Protein AF-A0A7C5DDR9-F1 (afdb_monomer_lite)

pLDDT: mean 84.23, std 14.57, range [34.84, 98.56]

Structure (mmCIF, N/CA/C/O backbone):
data_AF-A0A7C5DDR9-F1
#
_entry.id   AF-A0A7C5DDR9-F1
#
loop_
_atom_site.group_PDB
_atom_site.id
_atom_site.type_symbol
_atom_site.label_atom_id
_atom_site.label_alt_id
_atom_site.label_comp_id
_atom_site.label_asym_id
_atom_site.label_entity_id
_atom_site.label_seq_id
_atom_site.pdbx_PDB_ins_code
_atom_site.Cartn_x
_atom_site.Cartn_y
_atom_site.Cartn_z
_atom_site.occupancy
_atom_site.B_iso_or_equiv
_atom_site.auth_seq_id
_atom_site.auth_comp_id
_atom_site.auth_asym_id
_atom_site.auth_atom_id
_atom_site.pdbx_PDB_model_num
ATOM 1 N N . MET A 1 1 ? 2.991 -13.410 22.189 1.00 79.56 1 MET A N 1
ATOM 2 C CA . MET A 1 1 ? 4.301 -12.731 22.146 1.00 79.56 1 MET A CA 1
ATOM 3 C C . MET A 1 1 ? 4.256 -11.866 20.907 1.00 79.56 1 MET A C 1
ATOM 5 O O . MET A 1 1 ? 3.873 -12.411 19.881 1.00 79.56 1 MET A O 1
ATOM 9 N N . LEU A 1 2 ? 4.524 -10.565 21.036 1.00 91.62 2 LEU A N 1
ATOM 10 C CA . LEU A 1 2 ? 4.496 -9.635 19.901 1.00 91.62 2 LEU A CA 1
ATOM 11 C C . LEU A 1 2 ? 5.622 -9.997 18.927 1.00 91.62 2 LEU A C 1
ATOM 13 O O . LEU A 1 2 ? 6.699 -10.408 19.373 1.00 91.62 2 LEU A O 1
ATOM 17 N N . GLN A 1 3 ? 5.362 -9.904 17.627 1.00 93.19 3 GLN A N 1
ATOM 18 C CA . GLN A 1 3 ? 6.366 -10.166 16.600 1.00 93.19 3 GLN A CA 1
ATOM 19 C C . GLN A 1 3 ? 7.223 -8.922 16.341 1.00 93.19 3 GLN A C 1
ATOM 21 O O . GLN A 1 3 ? 6.855 -7.802 16.681 1.00 93.19 3 GLN A O 1
ATOM 26 N N . THR A 1 4 ? 8.398 -9.119 15.745 1.00 94.56 4 THR A N 1
ATOM 27 C CA . THR A 1 4 ? 9.279 -8.013 15.355 1.00 94.56 4 THR A CA 1
ATOM 28 C C . THR A 1 4 ? 8.893 -7.462 13.982 1.00 94.56 4 THR A C 1
ATOM 30 O O . THR A 1 4 ? 8.321 -8.177 13.155 1.00 94.56 4 THR A O 1
ATOM 33 N N . ARG A 1 5 ? 9.295 -6.216 13.686 1.00 93.56 5 ARG A N 1
ATOM 34 C CA . ARG A 1 5 ? 9.145 -5.610 12.348 1.00 93.56 5 ARG A CA 1
ATOM 35 C C . ARG A 1 5 ? 9.703 -6.513 11.250 1.00 93.56 5 ARG A C 1
ATOM 37 O O . ARG A 1 5 ? 9.079 -6.689 10.209 1.00 93.56 5 ARG A O 1
ATOM 44 N N . GLU A 1 6 ? 10.860 -7.118 11.506 1.00 94.38 6 GLU A N 1
ATOM 45 C CA . GLU A 1 6 ? 11.521 -8.020 10.565 1.00 94.38 6 GLU A CA 1
ATOM 46 C C . GLU A 1 6 ? 10.707 -9.295 10.303 1.00 94.38 6 GLU A C 1
ATOM 48 O O . GLU A 1 6 ? 10.589 -9.722 9.159 1.00 94.38 6 GLU A O 1
ATOM 53 N N . ALA A 1 7 ? 10.062 -9.869 11.324 1.00 95.56 7 ALA A N 1
ATOM 54 C CA . ALA A 1 7 ? 9.180 -11.021 11.137 1.00 95.56 7 ALA A CA 1
ATOM 55 C C . ALA A 1 7 ? 7.951 -10.669 10.276 1.00 95.56 7 ALA A C 1
ATOM 57 O O . ALA A 1 7 ? 7.566 -11.436 9.387 1.00 95.56 7 ALA A O 1
ATOM 58 N N . TRP A 1 8 ? 7.367 -9.482 10.475 1.00 96.12 8 TRP A N 1
ATOM 59 C CA . TRP A 1 8 ? 6.267 -9.000 9.637 1.00 96.12 8 TRP A CA 1
ATOM 60 C C . TRP A 1 8 ? 6.709 -8.666 8.209 1.00 96.12 8 TRP A C 1
ATOM 62 O O . TRP A 1 8 ? 5.984 -8.986 7.266 1.00 96.12 8 TRP A O 1
ATOM 72 N N . ARG A 1 9 ? 7.908 -8.096 8.024 1.00 95.12 9 ARG A N 1
ATOM 73 C CA . ARG A 1 9 ? 8.520 -7.895 6.699 1.00 95.12 9 ARG A CA 1
ATOM 74 C C . ARG A 1 9 ? 8.718 -9.222 5.980 1.00 95.12 9 ARG A C 1
ATOM 76 O O . ARG A 1 9 ? 8.229 -9.374 4.866 1.00 95.12 9 ARG A O 1
ATOM 83 N N . GLN A 1 10 ? 9.326 -10.208 6.634 1.00 94.75 10 GLN A N 1
ATOM 84 C CA . GLN A 1 10 ? 9.505 -11.547 6.066 1.00 94.75 10 GLN A CA 1
ATOM 85 C C . GLN A 1 10 ? 8.169 -12.199 5.720 1.00 94.75 10 GLN A C 1
ATOM 87 O O . GLN A 1 10 ? 8.027 -12.783 4.650 1.00 94.75 10 GLN A O 1
ATOM 92 N N . THR A 1 11 ? 7.158 -12.049 6.575 1.00 94.06 11 THR A N 1
ATOM 93 C CA . THR A 1 11 ? 5.802 -12.530 6.287 1.00 94.06 11 THR A CA 1
ATOM 94 C C . THR A 1 11 ? 5.243 -11.876 5.021 1.00 94.06 11 THR A C 1
ATOM 96 O O . THR A 1 11 ? 4.770 -12.580 4.127 1.00 94.06 11 THR A O 1
ATOM 99 N N . ALA A 1 12 ? 5.338 -10.549 4.905 1.00 94.69 12 ALA A N 1
ATOM 100 C CA . ALA A 1 12 ? 4.861 -9.804 3.742 1.00 94.69 12 ALA A CA 1
ATOM 101 C C . ALA A 1 12 ? 5.649 -10.118 2.456 1.00 94.69 12 ALA A C 1
ATOM 103 O O . ALA A 1 12 ? 5.055 -10.137 1.376 1.00 94.69 12 ALA A O 1
ATOM 104 N N . GLU A 1 13 ? 6.957 -10.372 2.551 1.00 94.44 13 GLU A N 1
ATOM 105 C CA . GLU A 1 13 ? 7.832 -10.670 1.410 1.00 94.44 13 GLU A CA 1
ATOM 106 C C . GLU A 1 13 ? 7.823 -12.149 0.997 1.00 94.44 13 GLU A C 1
ATOM 108 O O . GLU A 1 13 ? 8.051 -12.442 -0.174 1.00 94.44 13 GLU A O 1
ATOM 113 N N . SER A 1 14 ? 7.503 -13.083 1.901 1.00 94.00 14 SER A N 1
ATOM 114 C CA . SER A 1 14 ? 7.554 -14.540 1.658 1.00 94.00 14 SER A CA 1
ATOM 115 C C . SER A 1 14 ? 6.710 -15.026 0.475 1.00 94.00 14 SER A C 1
ATOM 117 O O . SER A 1 14 ? 6.973 -16.079 -0.103 1.00 94.00 14 SER A O 1
ATOM 119 N N . VAL A 1 15 ? 5.685 -14.257 0.116 1.00 91.38 15 VAL A N 1
ATOM 120 C CA . VAL A 1 15 ? 4.760 -14.542 -0.985 1.00 91.38 15 VAL A CA 1
ATOM 121 C C . VAL A 1 15 ? 5.229 -13.966 -2.321 1.00 91.38 15 VAL A C 1
ATOM 123 O O . VAL A 1 15 ? 4.654 -14.294 -3.359 1.00 91.38 15 VAL A O 1
ATOM 126 N N . LEU A 1 16 ? 6.236 -13.087 -2.314 1.00 95.44 16 LEU A N 1
ATOM 127 C CA . LEU A 1 16 ? 6.712 -12.410 -3.510 1.00 95.44 16 LEU A CA 1
ATOM 128 C C . LEU A 1 16 ? 7.706 -13.285 -4.293 1.00 95.44 16 LEU A C 1
ATOM 130 O O . LEU A 1 16 ? 8.661 -13.807 -3.718 1.00 95.44 16 LEU A O 1
ATOM 134 N N . PRO A 1 17 ? 7.554 -13.387 -5.625 1.00 96.25 17 PRO A N 1
ATOM 135 C CA . PRO A 1 17 ? 8.605 -13.898 -6.502 1.00 96.25 17 PRO A CA 1
ATOM 136 C C . PRO A 1 17 ? 9.917 -13.106 -6.355 1.00 96.25 17 PRO A C 1
ATOM 138 O O . PRO A 1 17 ? 9.858 -11.938 -5.968 1.00 96.25 17 PRO A O 1
ATOM 141 N N . PRO A 1 18 ? 11.082 -13.672 -6.724 1.00 93.88 18 PRO A N 1
ATOM 142 C CA . PRO A 1 18 ? 12.358 -12.948 -6.753 1.00 93.88 18 PRO A CA 1
ATOM 143 C C . PRO A 1 18 ? 12.297 -11.638 -7.553 1.00 93.88 18 PRO A C 1
ATOM 145 O O . PRO A 1 18 ? 11.486 -11.504 -8.476 1.00 93.88 18 PRO A O 1
ATOM 148 N N . GLU A 1 19 ? 13.147 -10.666 -7.209 1.00 89.94 19 GLU A N 1
ATOM 149 C CA . GLU A 1 19 ? 13.128 -9.328 -7.818 1.00 89.94 19 GLU A CA 1
ATOM 150 C C . GLU A 1 19 ? 13.429 -9.318 -9.316 1.00 89.94 19 GLU A C 1
ATOM 152 O O . GLU A 1 19 ? 12.996 -8.390 -9.988 1.00 89.94 19 GLU A O 1
ATOM 157 N N . GLU A 1 20 ? 14.084 -10.349 -9.849 1.00 88.56 20 GLU A N 1
ATOM 158 C CA . GLU A 1 20 ? 14.392 -10.521 -11.272 1.00 88.56 20 GLU A CA 1
ATOM 159 C C . GLU A 1 20 ? 13.157 -10.909 -12.099 1.00 88.56 20 GLU A C 1
ATOM 161 O O . GLU A 1 20 ? 13.131 -10.732 -13.315 1.00 88.56 20 GLU A O 1
ATOM 166 N N . ARG A 1 21 ? 12.100 -11.424 -11.456 1.00 90.19 21 ARG A N 1
ATOM 167 C CA . ARG A 1 21 ? 10.829 -11.752 -12.119 1.00 90.19 21 ARG A CA 1
ATOM 168 C C . ARG A 1 21 ? 9.906 -10.535 -12.121 1.00 90.19 21 ARG A C 1
ATOM 170 O O . ARG A 1 21 ? 8.862 -10.547 -11.473 1.00 90.19 21 ARG A O 1
ATOM 177 N N . TYR A 1 22 ? 10.297 -9.481 -12.840 1.00 89.62 22 TYR A N 1
ATOM 178 C CA . TYR A 1 22 ? 9.700 -8.137 -12.761 1.00 89.62 22 TYR A CA 1
ATOM 179 C C . TYR A 1 22 ? 8.166 -8.121 -12.829 1.00 89.62 22 TYR A C 1
ATOM 181 O O . TYR A 1 22 ? 7.510 -7.611 -11.917 1.00 89.62 22 TYR A O 1
ATOM 189 N N . LEU A 1 23 ? 7.591 -8.717 -13.880 1.00 87.56 23 LEU A N 1
ATOM 190 C CA . LEU A 1 23 ? 6.140 -8.749 -14.089 1.00 87.56 23 LEU A CA 1
ATOM 191 C C . LEU A 1 23 ? 5.417 -9.584 -13.029 1.00 87.56 23 LEU A C 1
ATOM 193 O O . LEU A 1 23 ? 4.412 -9.138 -12.474 1.00 87.56 23 LEU A O 1
ATOM 197 N N . ASP A 1 24 ? 5.936 -10.771 -12.711 1.00 92.69 24 ASP A N 1
ATOM 198 C CA . ASP A 1 24 ? 5.317 -11.663 -11.726 1.00 92.69 24 ASP A CA 1
ATOM 199 C C . ASP A 1 24 ? 5.349 -11.058 -10.325 1.00 92.69 24 ASP A C 1
ATOM 201 O O . ASP A 1 24 ? 4.361 -11.123 -9.589 1.00 92.69 24 ASP A O 1
ATOM 205 N N . ARG A 1 25 ? 6.474 -10.437 -9.956 1.00 94.50 25 ARG A N 1
ATOM 206 C CA . ARG A 1 25 ? 6.630 -9.787 -8.660 1.00 94.50 25 ARG A CA 1
ATOM 207 C C . ARG A 1 25 ? 5.705 -8.587 -8.532 1.00 94.50 25 ARG A C 1
ATOM 209 O O . ARG A 1 25 ? 4.986 -8.503 -7.539 1.00 94.50 25 ARG A O 1
ATOM 216 N N . ASN A 1 26 ? 5.642 -7.716 -9.543 1.00 93.25 26 ASN A N 1
ATOM 217 C CA . ASN A 1 26 ? 4.705 -6.593 -9.538 1.00 93.25 26 ASN A CA 1
ATOM 218 C C . ASN A 1 26 ? 3.248 -7.072 -9.451 1.00 93.25 26 ASN A C 1
ATOM 220 O O . ASN A 1 26 ? 2.462 -6.542 -8.668 1.00 93.25 26 ASN A O 1
ATOM 224 N N . ARG A 1 27 ? 2.893 -8.119 -10.207 1.00 95.00 27 ARG A N 1
ATOM 225 C CA . ARG A 1 27 ? 1.560 -8.730 -10.151 1.00 95.00 27 ARG A CA 1
ATOM 226 C C . ARG A 1 27 ? 1.230 -9.245 -8.751 1.00 95.00 27 ARG A C 1
ATOM 228 O O . ARG A 1 27 ? 0.095 -9.072 -8.309 1.00 95.00 27 ARG A O 1
ATOM 235 N N . MET A 1 28 ? 2.191 -9.853 -8.055 1.00 97.50 28 MET A N 1
ATOM 236 C CA . MET A 1 28 ? 1.985 -10.297 -6.679 1.00 97.50 28 MET A CA 1
ATOM 237 C C . MET A 1 28 ? 1.832 -9.113 -5.718 1.00 97.50 28 MET A C 1
ATOM 239 O O . MET A 1 28 ? 0.900 -9.124 -4.923 1.00 97.50 28 MET A O 1
ATOM 243 N N . ILE A 1 29 ? 2.655 -8.064 -5.829 1.00 96.50 29 I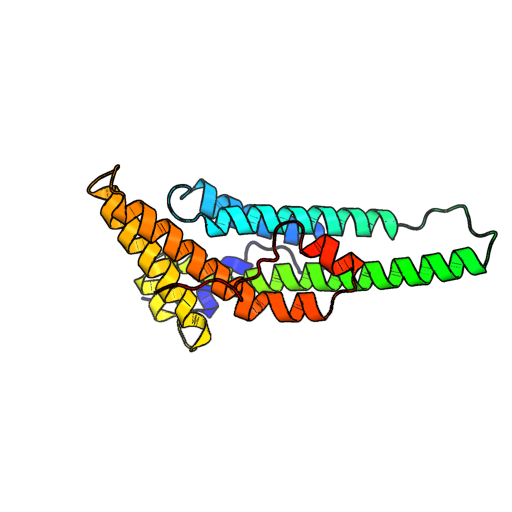LE A N 1
ATOM 244 C CA . ILE A 1 29 ? 2.504 -6.826 -5.039 1.00 96.50 29 ILE A CA 1
ATOM 245 C C . ILE A 1 29 ? 1.091 -6.246 -5.207 1.00 96.50 29 ILE A C 1
ATOM 247 O O . ILE A 1 29 ? 0.384 -6.037 -4.219 1.00 96.50 29 ILE A O 1
ATOM 251 N N . THR A 1 30 ? 0.638 -6.081 -6.455 1.00 96.62 30 THR A N 1
ATOM 252 C CA . THR A 1 30 ? -0.730 -5.640 -6.769 1.00 96.62 30 THR A CA 1
ATOM 253 C C . THR A 1 30 ? -1.773 -6.544 -6.102 1.00 96.62 30 THR A C 1
ATOM 255 O O . THR A 1 30 ? -2.708 -6.053 -5.472 1.00 96.62 30 THR A O 1
ATOM 258 N N . ALA A 1 31 ? -1.621 -7.868 -6.217 1.00 97.44 31 ALA A N 1
ATOM 259 C CA . ALA A 1 31 ? -2.565 -8.831 -5.657 1.00 97.44 31 ALA A CA 1
ATOM 260 C C . ALA A 1 31 ? -2.617 -8.793 -4.122 1.00 97.44 31 ALA A C 1
ATOM 262 O O . ALA A 1 31 ? -3.693 -8.955 -3.550 1.00 97.44 31 ALA A O 1
ATOM 263 N N . ARG A 1 32 ? -1.486 -8.555 -3.449 1.00 97.06 32 ARG A N 1
ATOM 264 C CA . ARG A 1 32 ? -1.418 -8.454 -1.985 1.00 97.06 32 ARG A CA 1
ATOM 265 C C . ARG A 1 32 ? -2.171 -7.238 -1.467 1.00 97.06 32 ARG A C 1
ATOM 267 O O . ARG A 1 32 ? -3.029 -7.390 -0.599 1.00 97.06 32 ARG A O 1
ATOM 274 N N . TYR A 1 33 ? -1.927 -6.071 -2.055 1.00 97.81 33 TYR A N 1
ATOM 275 C CA . TYR A 1 33 ? -2.668 -4.861 -1.709 1.00 97.81 33 TYR A CA 1
ATOM 276 C C . TYR A 1 33 ? -4.160 -4.975 -2.038 1.00 97.81 33 TYR A C 1
ATOM 278 O O . TYR A 1 33 ? -5.006 -4.637 -1.208 1.00 97.81 33 TYR A O 1
ATOM 286 N N . ALA A 1 34 ? -4.497 -5.546 -3.199 1.00 97.69 34 ALA A N 1
ATOM 287 C CA . ALA A 1 34 ? -5.885 -5.802 -3.564 1.00 97.69 34 ALA A CA 1
ATOM 288 C C . ALA A 1 34 ? -6.565 -6.760 -2.575 1.00 97.69 34 ALA A C 1
ATOM 290 O O . ALA A 1 34 ? -7.708 -6.524 -2.199 1.00 97.69 34 ALA A O 1
ATOM 291 N N . GLY A 1 35 ? -5.869 -7.806 -2.120 1.00 97.19 35 GLY A N 1
ATOM 292 C CA . GLY A 1 35 ? -6.373 -8.750 -1.123 1.00 97.19 35 GLY A CA 1
ATOM 293 C C . GLY A 1 35 ? -6.731 -8.064 0.193 1.00 97.19 35 GLY A C 1
ATOM 294 O O . GLY A 1 35 ? -7.865 -8.181 0.651 1.00 97.19 35 GLY A O 1
ATOM 295 N N . TRP A 1 36 ? -5.815 -7.263 0.750 1.00 97.56 36 TRP A N 1
ATOM 296 C CA . TRP A 1 36 ? -6.089 -6.506 1.977 1.00 97.56 36 TRP A CA 1
ATOM 297 C C . TRP A 1 36 ? -7.283 -5.562 1.839 1.00 97.56 36 TRP A C 1
ATOM 299 O O . TRP A 1 36 ? -8.109 -5.489 2.752 1.00 97.56 36 TRP A O 1
ATOM 309 N N . TYR A 1 37 ? -7.406 -4.878 0.698 1.00 98.00 37 TYR A N 1
ATOM 310 C CA . TYR A 1 37 ? -8.565 -4.038 0.417 1.00 98.00 37 TYR A CA 1
ATOM 311 C C . TYR A 1 37 ? -9.855 -4.854 0.307 1.00 98.00 37 TYR A C 1
ATOM 313 O O . TYR A 1 37 ? -10.841 -4.503 0.937 1.00 98.00 37 TYR A O 1
ATOM 321 N N . LEU A 1 38 ? -9.871 -5.951 -0.452 1.00 97.38 38 LEU A N 1
ATOM 322 C CA . LEU A 1 38 ? -11.081 -6.753 -0.665 1.00 97.38 38 LEU A CA 1
ATOM 323 C C . LEU A 1 38 ? -11.578 -7.432 0.616 1.00 97.38 38 LEU A C 1
ATOM 325 O O . LEU A 1 38 ? -12.784 -7.581 0.797 1.00 97.38 38 LEU A O 1
ATOM 329 N N . GLU A 1 39 ? -10.672 -7.803 1.519 1.00 96.81 39 GLU A N 1
ATOM 330 C CA . GLU A 1 39 ? -11.022 -8.328 2.842 1.00 96.81 39 GLU A CA 1
ATOM 331 C C . GLU A 1 39 ? -11.524 -7.228 3.793 1.00 96.81 39 GLU A C 1
ATOM 333 O O . GLU A 1 39 ? -12.287 -7.507 4.718 1.00 96.81 39 GLU A O 1
ATOM 338 N N . ASN A 1 40 ? -11.116 -5.970 3.579 1.00 96.12 40 ASN A N 1
ATOM 339 C CA . ASN A 1 40 ? -11.419 -4.841 4.461 1.00 96.12 40 ASN A CA 1
ATOM 340 C C . ASN A 1 40 ? -11.772 -3.542 3.688 1.00 96.12 40 ASN A C 1
ATOM 342 O O . ASN A 1 40 ? -11.164 -2.492 3.935 1.00 96.12 40 ASN A O 1
ATOM 346 N N . PRO A 1 41 ? -12.769 -3.552 2.778 1.00 94.75 41 PRO A N 1
ATOM 347 C CA . PRO A 1 41 ? -12.954 -2.478 1.790 1.00 94.75 41 PRO A CA 1
ATOM 348 C C . PRO A 1 41 ? -13.457 -1.172 2.408 1.00 94.75 41 PRO A C 1
ATOM 350 O O . PRO A 1 41 ? -13.208 -0.079 1.893 1.00 94.75 41 PRO A O 1
ATOM 353 N N . GLY A 1 42 ? -14.143 -1.277 3.548 1.00 94.12 42 GLY A N 1
ATOM 354 C CA . GLY A 1 42 ? -14.593 -0.128 4.324 1.00 94.12 42 GLY A CA 1
ATOM 355 C C . GLY A 1 42 ? -13.452 0.634 4.995 1.00 94.12 42 GLY A C 1
ATOM 356 O O . GLY A 1 42 ? -13.626 1.818 5.250 1.00 94.12 42 GLY A O 1
ATOM 357 N N . THR A 1 43 ? -12.298 0.000 5.243 1.00 95.69 43 THR A N 1
ATOM 358 C CA . THR A 1 43 ? -11.243 0.544 6.117 1.00 95.69 43 THR A CA 1
ATOM 359 C C . THR A 1 43 ? -9.889 0.722 5.435 1.00 95.69 43 THR A C 1
ATOM 361 O O . THR A 1 43 ? -9.270 1.763 5.617 1.00 95.69 43 THR A O 1
ATOM 364 N N . LEU A 1 44 ? -9.411 -0.242 4.641 1.00 97.31 44 LEU A N 1
ATOM 365 C CA . LEU A 1 44 ? -8.052 -0.224 4.070 1.00 97.31 44 LEU A CA 1
ATOM 366 C C . LEU A 1 44 ? -8.025 0.383 2.661 1.00 97.31 44 LEU A C 1
ATOM 368 O O . LEU A 1 44 ? -7.586 -0.246 1.700 1.00 97.31 44 LEU A O 1
ATOM 372 N N . LYS A 1 45 ? -8.530 1.611 2.521 1.00 97.19 45 LYS A N 1
ATOM 373 C CA . LYS A 1 45 ? -8.681 2.294 1.224 1.00 97.19 45 LYS A CA 1
ATOM 374 C C . LYS A 1 45 ? -7.337 2.534 0.529 1.00 97.19 45 LYS A C 1
ATOM 376 O O . LYS A 1 45 ? -7.250 2.369 -0.684 1.00 97.19 45 LYS A O 1
ATOM 381 N N . TRP A 1 46 ? -6.293 2.857 1.292 1.00 96.56 46 TRP A N 1
ATOM 382 C CA . TRP A 1 46 ? -4.933 3.043 0.795 1.00 96.56 46 TRP A CA 1
ATOM 383 C C . TRP A 1 46 ? -4.415 1.783 0.104 1.00 96.56 46 TRP A C 1
ATOM 385 O O . TRP A 1 46 ? -3.903 1.884 -1.002 1.00 96.56 46 TRP A O 1
ATOM 395 N N . ALA A 1 47 ? -4.669 0.587 0.649 1.00 97.12 47 ALA A N 1
ATOM 396 C CA . ALA A 1 47 ? -4.298 -0.660 -0.021 1.00 97.12 47 ALA A CA 1
ATOM 397 C C . ALA A 1 47 ? -4.998 -0.805 -1.389 1.00 97.12 47 ALA A C 1
ATOM 399 O O . ALA A 1 47 ? -4.397 -1.256 -2.359 1.00 97.12 47 ALA A O 1
ATOM 400 N N . GLY A 1 48 ? -6.249 -0.355 -1.517 1.00 95.31 48 GLY A N 1
ATOM 401 C CA . GLY A 1 48 ? -6.943 -0.315 -2.808 1.00 95.31 48 GLY A CA 1
ATOM 402 C C . GLY A 1 48 ? -6.279 0.641 -3.806 1.00 95.31 48 GLY A C 1
ATOM 403 O O . GLY A 1 48 ? -6.077 0.281 -4.967 1.00 95.31 48 GLY A O 1
ATOM 404 N N . MET A 1 49 ? -5.893 1.835 -3.348 1.00 94.44 49 MET A N 1
ATOM 405 C CA . MET A 1 49 ? -5.181 2.823 -4.167 1.00 94.44 49 MET A CA 1
ATOM 406 C C . MET A 1 49 ? -3.791 2.319 -4.581 1.00 94.44 49 MET A C 1
ATOM 408 O O . MET A 1 49 ? -3.459 2.363 -5.763 1.00 94.44 49 MET A O 1
ATOM 412 N N . ALA A 1 50 ? -3.031 1.7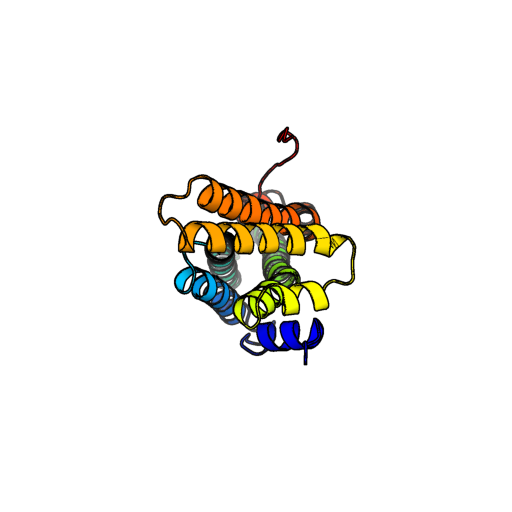39 -3.651 1.00 93.00 50 ALA A N 1
ATOM 413 C CA . A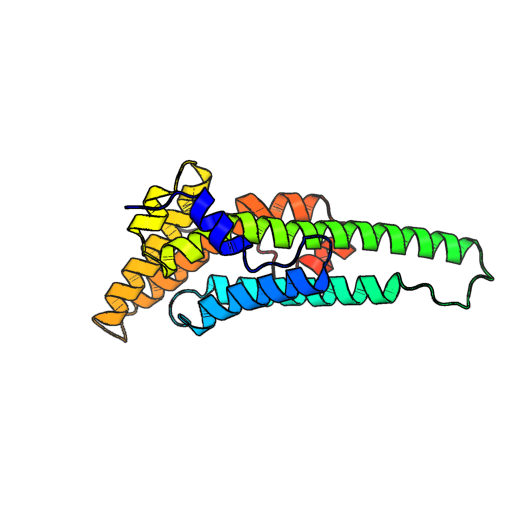LA A 1 50 ? -1.724 1.143 -3.908 1.00 93.00 50 ALA A CA 1
ATOM 414 C C . ALA A 1 50 ? -1.810 -0.016 -4.918 1.00 93.00 50 ALA A C 1
ATOM 416 O O . ALA A 1 50 ? -0.982 -0.121 -5.822 1.00 93.00 50 ALA A O 1
ATOM 417 N N . ALA A 1 51 ? -2.846 -0.860 -4.839 1.00 94.38 51 ALA A N 1
ATOM 418 C CA . ALA A 1 51 ? -3.087 -1.902 -5.838 1.00 94.38 51 ALA A CA 1
ATOM 419 C C . ALA A 1 51 ? -3.378 -1.319 -7.231 1.00 94.38 51 ALA A C 1
ATOM 421 O O . ALA A 1 51 ? -2.873 -1.826 -8.235 1.00 94.38 51 ALA A O 1
ATOM 422 N N . PHE A 1 52 ? -4.179 -0.253 -7.307 1.00 90.50 52 PHE A N 1
ATOM 423 C CA . PHE A 1 52 ? -4.461 0.433 -8.567 1.00 90.50 52 PHE A CA 1
ATOM 424 C C . PHE A 1 52 ? -3.190 1.047 -9.173 1.00 90.50 52 PHE A C 1
ATOM 426 O O . PHE A 1 52 ? -2.906 0.798 -10.346 1.00 90.50 52 PHE A O 1
ATOM 433 N N . ALA A 1 53 ? -2.401 1.773 -8.379 1.00 88.31 53 ALA A N 1
ATOM 434 C CA . ALA A 1 53 ? -1.138 2.372 -8.808 1.00 88.31 53 ALA A CA 1
ATOM 435 C C . ALA A 1 53 ? -0.119 1.302 -9.245 1.00 88.31 53 ALA A C 1
ATOM 437 O O . ALA A 1 53 ? 0.420 1.359 -10.351 1.00 88.31 53 ALA A O 1
ATOM 438 N N . SER A 1 54 ? 0.066 0.247 -8.444 1.00 90.56 54 SER A N 1
ATOM 439 C CA . SER A 1 54 ? 0.960 -0.871 -8.773 1.00 90.56 54 SER A CA 1
ATOM 440 C C . SER A 1 54 ? 0.549 -1.594 -10.062 1.00 90.56 54 SER A C 1
ATOM 442 O O . SER A 1 54 ? 1.406 -2.069 -10.815 1.00 90.56 54 SER A O 1
ATOM 444 N N . ARG A 1 55 ? -0.748 -1.646 -10.392 1.00 89.31 55 ARG A N 1
ATOM 445 C CA . ARG A 1 55 ? -1.197 -2.189 -11.679 1.00 89.31 55 ARG A CA 1
ATOM 446 C C . ARG A 1 55 ? -0.713 -1.346 -12.862 1.00 89.31 55 ARG A C 1
ATOM 448 O O . ARG A 1 55 ? -0.342 -1.932 -13.878 1.00 89.31 55 ARG A O 1
ATOM 455 N N . GLN A 1 56 ? -0.696 -0.017 -12.741 1.00 84.88 56 GLN A N 1
ATOM 456 C CA . GLN A 1 56 ? -0.173 0.868 -13.793 1.00 84.88 56 GLN A CA 1
ATOM 457 C C . GLN A 1 56 ? 1.326 0.640 -14.006 1.00 84.88 56 GLN A C 1
ATOM 459 O O . GLN A 1 56 ? 1.766 0.495 -15.146 1.00 84.88 56 GLN A O 1
ATOM 464 N N . VAL A 1 57 ? 2.085 0.457 -12.919 1.00 84.75 57 VAL A N 1
ATOM 465 C CA . VAL A 1 57 ? 3.497 0.039 -12.987 1.00 84.75 57 VAL A CA 1
ATOM 466 C C . VAL A 1 57 ? 3.654 -1.270 -13.766 1.00 84.75 57 VAL A C 1
ATOM 468 O O . VAL A 1 57 ? 4.523 -1.382 -14.625 1.00 84.75 57 VAL A O 1
ATOM 471 N N . GLY A 1 58 ? 2.781 -2.252 -13.534 1.00 86.06 58 GLY A N 1
ATOM 472 C CA . GLY A 1 58 ? 2.813 -3.525 -14.260 1.00 86.06 58 GLY A CA 1
ATOM 473 C C . GLY A 1 58 ? 2.595 -3.377 -15.768 1.00 86.06 58 GLY A C 1
ATOM 474 O O . GLY A 1 58 ? 3.274 -4.040 -16.551 1.00 86.06 58 GLY A O 1
ATOM 475 N N . LEU A 1 59 ? 1.681 -2.493 -16.180 1.00 84.25 59 LEU A N 1
ATOM 476 C CA . LEU A 1 59 ? 1.456 -2.182 -17.596 1.00 84.25 59 LEU A CA 1
ATOM 477 C C . LEU A 1 59 ? 2.667 -1.477 -18.217 1.00 84.25 59 LEU A C 1
ATOM 479 O O . LEU A 1 59 ? 3.053 -1.814 -19.334 1.00 84.25 59 LEU A O 1
ATOM 483 N N . ALA A 1 60 ? 3.295 -0.556 -17.482 1.00 79.12 60 ALA A N 1
ATOM 484 C CA . ALA A 1 60 ? 4.512 0.124 -17.915 1.00 79.12 60 ALA A CA 1
ATOM 485 C C . ALA A 1 60 ? 5.679 -0.864 -18.114 1.00 79.12 60 ALA A C 1
ATOM 487 O O . ALA A 1 60 ? 6.318 -0.849 -19.164 1.00 79.12 60 ALA A O 1
ATOM 488 N N . ILE A 1 61 ? 5.899 -1.786 -17.167 1.00 81.19 61 ILE A N 1
ATOM 489 C CA . ILE A 1 61 ? 6.919 -2.845 -17.287 1.00 81.19 61 ILE A CA 1
ATOM 490 C C . ILE A 1 61 ? 6.630 -3.748 -18.498 1.00 81.19 61 ILE A C 1
ATOM 492 O O . ILE A 1 61 ? 7.547 -4.095 -19.235 1.00 81.19 61 ILE A O 1
ATOM 496 N N . MET A 1 62 ? 5.367 -4.116 -18.736 1.00 81.50 62 MET A N 1
ATOM 497 C CA . MET A 1 62 ? 4.997 -4.955 -19.885 1.00 81.50 62 MET A CA 1
ATOM 498 C C . MET A 1 62 ? 5.253 -4.244 -21.220 1.00 81.50 62 MET A C 1
ATOM 500 O O . MET A 1 62 ? 5.724 -4.867 -22.170 1.00 81.50 62 MET A O 1
ATOM 504 N N . ALA A 1 63 ? 4.956 -2.945 -21.300 1.00 77.31 63 ALA A N 1
ATOM 505 C CA . ALA A 1 63 ? 5.249 -2.147 -22.486 1.00 77.31 63 ALA A CA 1
ATOM 506 C C . ALA A 1 63 ? 6.762 -2.064 -22.745 1.00 77.31 63 ALA A C 1
ATOM 508 O O . ALA A 1 63 ? 7.190 -2.214 -23.887 1.00 77.31 63 ALA A O 1
ATOM 509 N N . ALA A 1 64 ? 7.566 -1.892 -21.692 1.00 75.06 64 ALA A N 1
ATOM 510 C CA . ALA A 1 64 ? 9.024 -1.891 -21.777 1.00 75.06 64 ALA A CA 1
ATOM 511 C C . ALA A 1 64 ? 9.580 -3.206 -22.341 1.00 75.06 64 ALA A C 1
ATOM 513 O O . ALA A 1 64 ? 10.413 -3.197 -23.247 1.00 75.06 64 ALA A O 1
ATOM 514 N N . ASP A 1 65 ? 9.096 -4.338 -21.829 1.00 76.44 65 ASP A N 1
ATOM 515 C CA . ASP A 1 65 ? 9.506 -5.676 -22.270 1.00 76.44 65 ASP A CA 1
ATOM 516 C C . ASP A 1 65 ? 9.207 -5.889 -23.766 1.00 76.44 65 ASP A C 1
ATOM 518 O O . ASP A 1 65 ? 10.050 -6.355 -24.535 1.00 76.44 65 ASP A O 1
ATOM 522 N N . LEU A 1 66 ? 8.037 -5.430 -24.222 1.00 73.25 66 LEU A N 1
ATOM 523 C CA . LEU A 1 66 ? 7.663 -5.499 -25.633 1.00 73.25 66 LEU A CA 1
ATOM 524 C C . LEU A 1 66 ? 8.539 -4.605 -26.528 1.00 73.25 66 LEU A C 1
ATOM 526 O O . LEU A 1 66 ? 8.892 -5.019 -27.626 1.00 73.25 66 LEU A O 1
ATOM 530 N N . MET A 1 67 ? 8.902 -3.402 -26.069 1.00 68.00 67 MET A N 1
ATOM 531 C CA . MET A 1 67 ? 9.725 -2.452 -26.838 1.00 68.00 67 MET A CA 1
ATOM 532 C C . MET A 1 67 ? 11.206 -2.842 -26.894 1.00 68.00 67 MET A C 1
ATOM 534 O O . MET A 1 67 ? 11.887 -2.542 -27.869 1.00 68.00 67 MET A O 1
ATOM 538 N N . THR A 1 68 ? 11.711 -3.507 -25.855 1.00 66.06 68 THR A N 1
ATOM 539 C CA . THR A 1 68 ? 13.108 -3.971 -25.781 1.00 66.06 68 THR A CA 1
ATOM 540 C C . THR A 1 68 ? 13.329 -5.319 -26.458 1.00 66.06 68 THR A C 1
ATOM 542 O O . THR A 1 68 ? 14.474 -5.712 -26.697 1.00 66.06 68 THR A O 1
ATOM 545 N N . THR A 1 69 ? 12.249 -6.018 -26.814 1.00 62.69 69 THR A N 1
ATOM 546 C CA . THR A 1 69 ? 12.324 -7.214 -27.647 1.00 62.69 69 THR A CA 1
ATOM 547 C C . THR A 1 69 ? 12.825 -6.803 -29.036 1.00 62.69 69 THR A C 1
ATOM 549 O O . THR A 1 69 ? 12.176 -5.991 -29.693 1.00 62.69 69 THR A O 1
ATOM 552 N N . PRO A 1 70 ? 13.968 -7.325 -29.517 1.00 56.69 70 PRO A N 1
ATOM 553 C CA . PRO A 1 70 ? 14.539 -6.870 -30.777 1.00 56.69 70 PRO A CA 1
ATOM 554 C C . PRO A 1 70 ? 13.598 -7.185 -31.948 1.00 56.69 70 PRO A C 1
ATOM 556 O O . PRO A 1 70 ? 13.446 -8.344 -32.343 1.00 56.69 70 PRO A O 1
ATOM 559 N N . GLU A 1 71 ? 12.989 -6.150 -32.532 1.00 57.84 71 GLU A N 1
ATOM 560 C CA . GLU A 1 71 ? 12.386 -6.248 -33.859 1.00 57.84 71 GLU A CA 1
ATOM 561 C C . GLU A 1 71 ? 13.495 -6.470 -34.894 1.00 57.84 71 GLU A C 1
ATOM 563 O O . GLU A 1 71 ? 14.544 -5.823 -34.878 1.00 57.84 71 GLU A O 1
ATOM 568 N N . ARG A 1 72 ? 13.281 -7.439 -35.787 1.00 52.69 72 ARG A N 1
ATOM 569 C CA . ARG A 1 72 ? 14.311 -7.932 -36.705 1.00 52.69 72 ARG A CA 1
ATOM 570 C C . ARG A 1 72 ? 14.581 -7.031 -37.914 1.00 52.69 72 ARG A C 1
ATOM 572 O O . ARG A 1 72 ? 15.577 -7.275 -38.579 1.00 52.69 72 ARG A O 1
ATOM 579 N N . ASP A 1 73 ? 13.775 -6.006 -38.188 1.00 53.38 73 ASP A N 1
ATOM 580 C CA . ASP A 1 73 ? 13.831 -5.286 -39.466 1.00 53.38 73 ASP A CA 1
ATOM 581 C C . ASP A 1 73 ? 13.607 -3.772 -39.300 1.00 53.38 73 ASP A C 1
ATOM 583 O O . ASP A 1 73 ? 12.545 -3.337 -38.862 1.00 53.38 73 ASP A O 1
ATOM 587 N N . GLY A 1 74 ? 14.595 -2.950 -39.689 1.00 57.31 74 GLY A N 1
ATOM 588 C CA . GLY A 1 74 ? 14.416 -1.489 -39.783 1.00 57.31 74 GLY A CA 1
ATOM 589 C C . GLY A 1 74 ? 15.669 -0.599 -39.712 1.00 57.31 74 GLY A C 1
ATOM 590 O O . GLY A 1 74 ? 15.536 0.619 -39.598 1.00 57.31 74 GLY A O 1
ATOM 591 N N . ALA A 1 75 ? 16.882 -1.158 -39.756 1.00 55.81 75 ALA A N 1
ATOM 592 C CA . ALA A 1 75 ? 18.125 -0.454 -39.407 1.00 55.81 75 ALA A CA 1
ATOM 593 C C . ALA A 1 75 ? 18.866 0.258 -40.565 1.00 55.81 75 ALA A C 1
ATOM 595 O O . ALA A 1 75 ? 20.086 0.386 -40.509 1.00 55.81 75 ALA A O 1
ATOM 596 N N . ASP A 1 76 ? 18.181 0.769 -41.591 1.00 64.56 76 ASP A N 1
ATOM 597 C CA . ASP A 1 76 ? 18.882 1.398 -42.731 1.00 64.56 76 ASP A CA 1
ATOM 598 C C . ASP A 1 76 ? 19.275 2.875 -42.501 1.00 64.56 76 ASP A C 1
ATOM 600 O O . ASP A 1 76 ? 20.026 3.447 -43.292 1.00 64.56 76 ASP A O 1
ATOM 604 N N . ASN A 1 77 ? 18.825 3.517 -41.410 1.00 74.44 77 ASN A N 1
ATOM 605 C CA . ASN A 1 77 ? 19.218 4.890 -41.062 1.00 74.44 77 ASN A CA 1
ATOM 606 C C . ASN A 1 77 ? 19.981 4.951 -39.719 1.00 74.44 77 ASN A C 1
ATOM 608 O O . ASN A 1 77 ? 19.357 4.837 -38.660 1.00 74.44 77 ASN A O 1
ATOM 612 N N . PRO A 1 78 ? 21.304 5.206 -39.727 1.00 72.94 78 PRO A N 1
ATOM 613 C CA . PRO A 1 78 ? 22.135 5.179 -38.521 1.00 72.94 78 PRO A CA 1
ATOM 614 C C . PRO A 1 78 ? 21.837 6.304 -37.517 1.00 72.94 78 PRO A C 1
ATOM 616 O O . PRO A 1 78 ? 21.990 6.095 -36.315 1.00 72.94 78 PRO A O 1
ATOM 619 N N . LEU A 1 79 ? 21.371 7.479 -37.962 1.00 70.00 79 LEU A N 1
ATOM 620 C CA . LEU A 1 79 ? 20.964 8.554 -37.044 1.00 70.00 79 LEU A CA 1
ATOM 621 C C . LEU A 1 79 ? 19.653 8.213 -36.335 1.00 70.00 79 LEU A C 1
ATOM 623 O O . LEU A 1 79 ? 19.514 8.449 -35.136 1.00 70.00 79 LEU A O 1
ATOM 627 N N . LEU A 1 80 ? 18.707 7.617 -37.064 1.00 69.06 80 LEU A N 1
ATOM 628 C CA . LEU A 1 80 ? 17.454 7.146 -36.483 1.00 69.06 80 LEU A CA 1
ATOM 629 C C . LEU A 1 80 ? 17.692 5.969 -35.527 1.00 69.06 80 LEU A C 1
ATOM 631 O O . LEU A 1 80 ? 17.059 5.911 -34.477 1.00 69.06 80 LEU A O 1
ATOM 635 N N . ALA A 1 81 ? 18.628 5.075 -35.855 1.00 66.25 81 ALA A N 1
ATOM 636 C CA . ALA A 1 81 ? 19.036 3.976 -34.985 1.00 66.25 81 ALA A CA 1
ATOM 637 C C . ALA A 1 81 ? 19.676 4.482 -33.683 1.00 66.25 81 ALA A C 1
ATOM 639 O O . ALA A 1 81 ? 19.316 4.011 -32.610 1.00 66.25 81 ALA A O 1
ATOM 640 N N . LEU A 1 82 ? 20.561 5.485 -33.753 1.00 66.81 82 LEU A N 1
ATOM 641 C CA . LEU A 1 82 ? 21.167 6.097 -32.566 1.00 66.81 82 LEU A CA 1
ATOM 642 C C . LEU A 1 82 ? 20.130 6.825 -31.698 1.00 66.81 82 LEU A C 1
ATOM 644 O O . LEU A 1 82 ? 20.160 6.704 -30.475 1.00 66.81 82 LEU A O 1
ATOM 648 N N . HIS A 1 83 ? 19.201 7.561 -32.318 1.00 69.56 83 HIS A N 1
ATOM 649 C CA . HIS A 1 83 ? 18.114 8.228 -31.599 1.00 69.56 83 HIS A CA 1
ATOM 650 C C . HIS A 1 83 ? 17.190 7.219 -30.904 1.00 69.56 83 HIS A C 1
ATOM 652 O O . HIS A 1 83 ? 16.849 7.416 -29.740 1.00 69.56 83 HIS A O 1
ATOM 658 N N . ARG A 1 84 ? 16.800 6.135 -31.592 1.00 65.69 84 ARG A N 1
ATOM 659 C CA . ARG A 1 84 ? 16.014 5.042 -30.996 1.00 65.69 84 ARG A CA 1
ATOM 660 C C . ARG A 1 84 ? 16.767 4.400 -29.841 1.00 65.69 84 ARG A C 1
ATOM 662 O O . ARG A 1 84 ? 16.241 4.379 -28.745 1.00 65.69 84 ARG A O 1
ATOM 669 N N . PHE A 1 85 ? 18.034 4.042 -30.038 1.00 67.44 85 PHE A N 1
ATOM 670 C CA . PHE A 1 85 ? 18.873 3.480 -28.980 1.00 67.44 85 PHE A CA 1
ATOM 671 C C . PHE A 1 85 ? 18.950 4.380 -27.735 1.00 67.44 85 PHE A C 1
ATOM 673 O O . PHE A 1 85 ? 18.824 3.897 -26.614 1.00 67.44 85 PHE A O 1
ATOM 680 N N . GLY A 1 86 ? 19.125 5.693 -27.915 1.00 64.75 86 GLY A N 1
ATOM 681 C CA . GLY A 1 86 ? 19.140 6.647 -26.804 1.00 64.75 86 GLY A CA 1
ATOM 682 C C . GLY A 1 86 ? 17.791 6.765 -26.085 1.00 64.75 86 GLY A C 1
ATOM 683 O O . GLY A 1 86 ? 17.758 6.806 -24.856 1.00 64.75 86 GLY A O 1
ATOM 684 N N . ALA A 1 87 ? 16.686 6.796 -26.835 1.00 65.31 87 ALA A N 1
ATOM 685 C CA . ALA A 1 87 ? 15.335 6.841 -26.277 1.00 65.31 87 ALA A CA 1
ATOM 686 C C . ALA A 1 87 ? 14.973 5.539 -25.546 1.00 65.31 87 ALA A C 1
ATOM 688 O O . ALA A 1 87 ? 14.488 5.595 -24.418 1.00 65.31 87 ALA A O 1
ATOM 689 N N . ASP A 1 88 ? 15.285 4.388 -26.141 1.00 68.25 88 ASP A N 1
ATOM 690 C CA . ASP A 1 88 ? 15.072 3.064 -25.559 1.00 68.25 88 ASP A CA 1
ATOM 691 C C . ASP A 1 88 ? 15.872 2.927 -24.262 1.00 68.25 88 ASP A C 1
ATOM 693 O O . ASP A 1 88 ? 15.335 2.487 -23.249 1.00 68.25 88 ASP A O 1
ATOM 697 N N . TRP A 1 89 ? 17.132 3.377 -24.252 1.00 66.81 89 TRP A N 1
ATOM 698 C CA . TRP A 1 89 ? 17.971 3.354 -23.055 1.00 66.81 89 TRP A CA 1
ATOM 699 C C . TRP A 1 89 ? 17.408 4.230 -21.929 1.00 66.81 89 TRP A C 1
ATOM 701 O O . TRP A 1 89 ? 17.344 3.786 -20.782 1.00 66.81 89 TRP A O 1
ATOM 711 N N . LEU A 1 90 ? 16.964 5.452 -22.246 1.00 67.94 90 LEU A N 1
ATOM 712 C CA . LEU A 1 90 ? 16.378 6.361 -21.258 1.00 67.94 90 LEU A CA 1
ATOM 713 C C . LEU A 1 90 ? 15.064 5.801 -20.696 1.00 67.94 90 LEU A C 1
ATOM 715 O O . LEU A 1 90 ? 14.855 5.819 -19.486 1.00 67.94 90 LEU A O 1
ATOM 719 N N . MET A 1 91 ? 14.212 5.242 -21.559 1.00 70.50 91 MET A N 1
ATOM 720 C CA . MET A 1 91 ? 12.980 4.577 -21.139 1.00 70.50 91 MET A CA 1
ATOM 721 C C . MET A 1 91 ? 13.274 3.357 -20.260 1.00 70.50 91 MET A C 1
ATOM 723 O O . MET A 1 91 ? 12.668 3.221 -19.201 1.00 70.50 91 MET A O 1
ATOM 727 N N . CYS A 1 92 ? 14.242 2.509 -20.626 1.00 72.88 92 CYS A N 1
ATOM 728 C CA . CYS A 1 92 ? 14.683 1.386 -19.789 1.00 72.88 92 CYS A CA 1
ATOM 729 C C . CYS A 1 92 ? 15.129 1.844 -18.395 1.00 72.88 92 CYS A C 1
ATOM 731 O O . CYS A 1 92 ? 14.785 1.205 -17.400 1.00 72.88 92 CYS A O 1
ATOM 733 N N . ALA A 1 93 ? 15.879 2.948 -18.318 1.00 78.12 93 ALA A N 1
ATOM 734 C CA . ALA A 1 93 ? 16.330 3.509 -17.051 1.00 78.12 93 ALA A CA 1
ATOM 735 C C . ALA A 1 93 ? 15.148 3.984 -16.189 1.00 78.12 93 ALA A C 1
ATOM 737 O O . ALA A 1 93 ? 15.084 3.631 -15.011 1.00 78.12 93 ALA A O 1
ATOM 738 N N . ASP A 1 94 ? 14.187 4.704 -16.774 1.00 81.62 94 ASP A N 1
ATOM 739 C CA . ASP A 1 94 ? 12.974 5.139 -16.073 1.00 81.62 94 ASP A CA 1
ATOM 740 C C . ASP A 1 94 ? 12.139 3.946 -15.583 1.00 81.62 94 ASP A C 1
ATOM 742 O O . ASP A 1 94 ? 11.693 3.929 -14.436 1.00 81.62 94 ASP A O 1
ATOM 746 N N . PHE A 1 95 ? 11.966 2.906 -16.404 1.00 80.38 95 PHE A N 1
ATOM 747 C CA . PHE A 1 95 ? 11.220 1.708 -16.007 1.00 80.38 95 PHE A CA 1
ATOM 748 C C . PHE A 1 95 ? 11.867 0.972 -14.840 1.00 80.38 95 PHE A C 1
ATOM 750 O O . PHE A 1 95 ? 11.165 0.518 -13.935 1.00 80.38 95 PHE A O 1
ATOM 757 N N . GLU A 1 96 ? 13.196 0.878 -14.825 1.00 82.62 96 GLU A N 1
ATOM 758 C CA . GLU A 1 96 ? 13.914 0.289 -13.700 1.00 82.62 96 GLU A CA 1
ATOM 759 C C . GLU A 1 96 ? 13.709 1.111 -12.419 1.00 82.62 96 GLU A C 1
ATOM 761 O O . GLU A 1 96 ? 13.504 0.527 -11.352 1.00 82.62 96 GLU A O 1
ATOM 766 N N . GLN A 1 97 ? 13.679 2.446 -12.506 1.00 84.69 97 GLN A N 1
ATOM 767 C CA . GLN A 1 97 ? 13.371 3.295 -11.350 1.00 84.69 97 GLN A CA 1
ATOM 768 C C . GLN A 1 97 ? 11.931 3.115 -10.866 1.00 84.69 97 GLN A C 1
ATOM 770 O O . GLN A 1 97 ? 11.712 2.935 -9.670 1.00 84.69 97 GLN A O 1
ATOM 775 N N . ILE A 1 98 ? 10.952 3.075 -11.774 1.00 83.00 98 ILE A N 1
ATOM 776 C CA . ILE A 1 98 ? 9.541 2.833 -11.430 1.00 83.00 98 ILE A CA 1
ATOM 777 C C . ILE A 1 98 ? 9.382 1.457 -10.762 1.00 83.00 98 ILE A C 1
ATOM 779 O O . ILE A 1 98 ? 8.719 1.328 -9.728 1.00 83.00 98 ILE A O 1
ATOM 783 N N . ARG A 1 99 ? 10.031 0.420 -11.308 1.00 85.69 99 ARG A N 1
ATOM 784 C CA . ARG A 1 99 ? 10.030 -0.934 -10.736 1.00 85.69 99 ARG A CA 1
ATOM 785 C C . ARG A 1 99 ? 10.616 -0.939 -9.327 1.00 85.69 99 ARG A C 1
ATOM 787 O O . ARG A 1 99 ? 10.015 -1.521 -8.420 1.00 85.69 99 ARG A O 1
ATOM 794 N N . ARG A 1 100 ? 11.785 -0.323 -9.130 1.00 87.44 100 ARG A N 1
ATOM 795 C CA . ARG A 1 100 ? 12.416 -0.195 -7.806 1.00 87.44 100 ARG A CA 1
ATOM 796 C C . ARG A 1 100 ? 11.518 0.559 -6.842 1.00 87.44 100 ARG A C 1
ATOM 798 O O . ARG A 1 100 ? 11.350 0.114 -5.713 1.00 87.44 100 ARG A O 1
ATOM 805 N N . GLY A 1 101 ? 10.882 1.625 -7.314 1.00 86.25 101 GLY A N 1
ATOM 806 C CA . GLY A 1 101 ? 9.950 2.415 -6.531 1.00 86.25 101 GLY A CA 1
ATOM 807 C C . GLY A 1 101 ? 8.802 1.594 -5.966 1.00 86.25 101 GLY A C 1
ATOM 808 O O . GLY A 1 101 ? 8.602 1.572 -4.755 1.00 86.25 101 GLY A O 1
ATOM 809 N N . ASN A 1 102 ? 8.124 0.814 -6.810 1.00 88.62 102 ASN A N 1
ATOM 810 C CA . ASN A 1 102 ? 7.029 -0.039 -6.347 1.00 88.62 102 ASN A CA 1
ATOM 811 C C . ASN A 1 102 ? 7.492 -1.122 -5.346 1.00 88.62 102 ASN A C 1
ATOM 813 O O . ASN A 1 102 ? 6.771 -1.457 -4.407 1.00 88.62 102 ASN A O 1
ATOM 817 N N . ASN A 1 103 ? 8.712 -1.652 -5.501 1.00 91.56 103 ASN A N 1
ATOM 818 C CA . ASN A 1 103 ? 9.296 -2.578 -4.521 1.00 91.56 103 ASN A CA 1
ATOM 819 C C . ASN A 1 103 ? 9.628 -1.890 -3.192 1.00 91.56 103 ASN A C 1
ATOM 821 O O . ASN A 1 103 ? 9.412 -2.479 -2.134 1.00 91.56 103 ASN A O 1
ATOM 825 N N . ASN A 1 104 ? 10.139 -0.661 -3.243 1.00 90.94 104 ASN A N 1
ATOM 826 C CA . ASN A 1 104 ? 10.482 0.112 -2.056 1.00 90.94 104 ASN A CA 1
ATOM 827 C C . ASN A 1 104 ? 9.231 0.470 -1.251 1.00 90.94 104 ASN A C 1
ATOM 829 O O . ASN A 1 104 ? 9.215 0.199 -0.057 1.00 90.94 104 ASN A O 1
ATOM 833 N N . ILE A 1 105 ? 8.161 0.940 -1.904 1.00 90.56 105 ILE A N 1
ATOM 834 C CA . ILE A 1 105 ? 6.860 1.192 -1.255 1.00 90.56 105 ILE A CA 1
ATOM 835 C C . ILE A 1 105 ? 6.334 -0.078 -0.581 1.00 90.56 105 ILE A C 1
ATOM 837 O O . ILE A 1 105 ? 5.893 -0.046 0.569 1.00 90.56 105 ILE A O 1
ATOM 841 N N . TYR A 1 106 ? 6.420 -1.227 -1.263 1.00 93.62 106 TYR A N 1
ATOM 842 C CA . TYR A 1 106 ? 5.997 -2.490 -0.665 1.00 93.62 106 TYR A CA 1
ATOM 843 C C . TYR A 1 106 ? 6.821 -2.833 0.580 1.00 93.62 106 TYR A C 1
ATOM 845 O O . TYR A 1 106 ? 6.259 -3.132 1.630 1.00 93.62 106 TYR A O 1
ATOM 853 N N . ARG A 1 107 ? 8.151 -2.755 0.503 1.00 92.06 107 ARG A N 1
ATOM 854 C CA . ARG A 1 107 ? 9.035 -3.038 1.645 1.00 92.06 107 ARG A CA 1
ATOM 855 C C . ARG A 1 107 ? 8.800 -2.090 2.824 1.00 92.06 107 ARG A C 1
ATOM 857 O O . ARG A 1 107 ? 8.957 -2.492 3.981 1.00 92.06 107 ARG A O 1
ATOM 864 N N . ASP A 1 108 ? 8.423 -0.858 2.519 1.00 90.94 108 ASP A N 1
ATOM 865 C CA . ASP A 1 108 ? 8.210 0.201 3.488 1.00 90.94 108 ASP A CA 1
ATOM 866 C C . ASP A 1 108 ? 6.880 0.063 4.244 1.00 90.94 108 ASP A C 1
ATOM 868 O O . ASP A 1 108 ? 6.872 0.105 5.471 1.00 90.94 108 ASP A O 1
ATOM 872 N N . ILE A 1 109 ? 5.774 -0.236 3.551 1.00 93.62 109 ILE A N 1
ATOM 873 C CA . ILE A 1 109 ? 4.423 -0.171 4.145 1.00 93.62 109 ILE A CA 1
ATOM 874 C C . ILE A 1 109 ? 3.743 -1.547 4.295 1.00 93.62 109 ILE A C 1
ATOM 876 O O . ILE A 1 109 ? 2.842 -1.724 5.126 1.00 93.62 109 ILE A O 1
ATOM 880 N N . ALA A 1 110 ? 4.132 -2.566 3.519 1.00 95.81 110 ALA A N 1
ATOM 881 C CA . ALA A 1 110 ? 3.421 -3.853 3.505 1.00 95.81 110 ALA A CA 1
ATOM 882 C C . ALA A 1 110 ? 3.511 -4.609 4.841 1.00 95.81 110 ALA A C 1
ATOM 884 O O . ALA A 1 110 ? 2.554 -5.279 5.236 1.00 95.81 110 ALA A O 1
ATOM 885 N N . TRP A 1 111 ? 4.624 -4.482 5.569 1.00 95.69 111 TRP A N 1
ATOM 886 C CA . TRP A 1 111 ? 4.767 -5.095 6.894 1.00 95.69 111 TRP A CA 1
ATOM 887 C C . TRP A 1 111 ? 3.768 -4.507 7.900 1.00 95.69 111 TRP A C 1
ATOM 889 O O . TRP A 1 111 ? 3.219 -5.253 8.706 1.00 95.69 111 TRP A O 1
ATOM 899 N N . ALA A 1 112 ? 3.476 -3.203 7.819 1.00 96.06 112 ALA A N 1
ATOM 900 C CA . ALA A 1 112 ? 2.533 -2.535 8.712 1.00 96.06 112 ALA A CA 1
ATOM 901 C C . ALA A 1 112 ? 1.097 -3.009 8.444 1.00 96.06 112 ALA A C 1
ATOM 903 O O . ALA A 1 112 ? 0.356 -3.311 9.378 1.00 96.06 112 ALA A O 1
ATOM 904 N N . HIS A 1 113 ? 0.733 -3.195 7.169 1.00 97.06 113 HIS A N 1
ATOM 905 C CA . HIS A 1 113 ? -0.532 -3.836 6.797 1.00 97.06 113 HIS A CA 1
ATOM 906 C C . HIS A 1 113 ? -0.622 -5.269 7.325 1.00 97.06 113 HIS A C 1
ATOM 908 O O . HIS A 1 113 ? -1.647 -5.649 7.891 1.00 97.06 113 HIS A O 1
ATOM 914 N N . ALA A 1 114 ? 0.443 -6.062 7.165 1.00 96.75 114 ALA A N 1
ATOM 915 C CA . ALA A 1 114 ? 0.486 -7.434 7.659 1.00 96.75 114 ALA A CA 1
ATOM 916 C C . ALA A 1 114 ? 0.329 -7.497 9.188 1.00 96.75 114 ALA A C 1
ATOM 918 O O . ALA A 1 114 ? -0.487 -8.280 9.671 1.00 96.75 114 ALA A O 1
ATOM 919 N N . ALA A 1 115 ? 1.034 -6.635 9.928 1.00 97.19 115 ALA A N 1
ATOM 920 C CA . ALA A 1 115 ? 0.940 -6.538 11.382 1.00 97.19 115 ALA A CA 1
ATOM 921 C C . ALA A 1 115 ? -0.463 -6.113 11.837 1.00 97.19 115 ALA A C 1
ATOM 923 O O . ALA A 1 115 ? -1.077 -6.783 12.668 1.00 97.19 115 ALA A O 1
ATOM 924 N N . TYR A 1 116 ? -1.016 -5.050 11.242 1.00 97.62 116 TYR A N 1
ATOM 925 C CA . TYR A 1 116 ? -2.345 -4.550 11.594 1.00 97.62 116 TYR A CA 1
ATOM 926 C C . TYR A 1 116 ? -3.451 -5.571 11.295 1.00 97.62 116 TYR A C 1
ATOM 928 O O . TYR A 1 116 ? -4.316 -5.818 12.135 1.00 97.62 116 TYR A O 1
ATOM 936 N N . VAL A 1 117 ? -3.429 -6.205 10.121 1.00 96.19 117 VAL A N 1
ATOM 937 C CA . VAL A 1 117 ? -4.432 -7.218 9.755 1.00 96.19 117 VAL A CA 1
ATOM 938 C C . VAL A 1 117 ? -4.251 -8.500 10.574 1.00 96.19 117 VAL A C 1
ATOM 940 O O . VAL A 1 117 ? -5.242 -9.100 10.989 1.00 96.19 117 VAL A O 1
ATOM 943 N N . GLY A 1 118 ? -3.006 -8.916 10.819 1.00 94.88 118 GLY A N 1
ATOM 944 C CA . GLY A 1 118 ? -2.672 -10.169 11.496 1.00 94.88 118 GLY A CA 1
ATOM 945 C C . GLY A 1 118 ? -2.818 -10.134 13.018 1.00 94.88 118 GLY A C 1
ATOM 946 O O . GLY A 1 118 ? -3.174 -11.151 13.610 1.00 94.88 118 GLY A O 1
ATOM 947 N N . GLY A 1 119 ? -2.580 -8.987 13.658 1.00 94.12 119 GLY A N 1
ATOM 948 C CA . GLY A 1 119 ? -2.659 -8.865 15.118 1.00 94.12 119 GLY A CA 1
ATOM 949 C C . GLY A 1 119 ? -3.013 -7.477 15.657 1.00 94.12 119 GLY A C 1
ATOM 950 O O . GLY A 1 119 ? -2.935 -7.252 16.864 1.00 94.12 119 GLY A O 1
ATOM 951 N N . GLY A 1 120 ? -3.486 -6.570 14.801 1.00 96.19 120 GLY A N 1
ATOM 952 C CA . GLY A 1 120 ? -4.043 -5.280 15.204 1.00 96.19 120 GLY A CA 1
ATOM 953 C C . GLY A 1 120 ? -2.996 -4.232 15.573 1.00 96.19 120 GLY A C 1
ATOM 954 O O . GLY A 1 120 ? -1.802 -4.381 15.319 1.00 96.19 120 GLY A O 1
ATOM 955 N N . MET A 1 121 ? -3.468 -3.145 16.193 1.00 96.31 121 MET A N 1
ATOM 956 C CA . MET A 1 121 ? -2.619 -2.002 16.550 1.00 96.31 121 MET A CA 1
ATOM 957 C C . MET A 1 121 ? -1.464 -2.367 17.481 1.00 96.31 121 MET A C 1
ATOM 959 O O . MET A 1 121 ? -0.379 -1.830 17.312 1.00 96.31 121 MET A O 1
ATOM 963 N N . ALA A 1 122 ? -1.654 -3.308 18.410 1.00 96.00 122 ALA A N 1
ATOM 964 C CA . ALA A 1 122 ? -0.606 -3.682 19.359 1.00 96.00 122 ALA A CA 1
ATOM 965 C C . ALA A 1 122 ? 0.627 -4.307 18.679 1.00 96.00 122 ALA A C 1
ATOM 967 O O . ALA A 1 122 ? 1.751 -4.038 19.093 1.00 96.00 122 ALA A O 1
ATOM 968 N N . GLU A 1 123 ? 0.431 -5.124 17.635 1.00 96.50 123 GLU A N 1
ATOM 969 C CA . GLU A 1 123 ? 1.543 -5.676 16.845 1.00 96.50 123 GLU A CA 1
ATOM 970 C C . GLU A 1 123 ? 2.245 -4.582 16.038 1.00 96.50 123 GLU A C 1
ATOM 972 O O . GLU A 1 123 ? 3.472 -4.548 15.979 1.00 96.50 123 GLU A O 1
ATOM 977 N N . LEU A 1 124 ? 1.474 -3.668 15.441 1.00 95.44 124 LEU A N 1
ATOM 978 C CA . LEU A 1 124 ? 2.026 -2.568 14.657 1.00 95.44 124 LEU A CA 1
ATOM 979 C C . LEU A 1 124 ? 2.847 -1.616 15.533 1.00 95.44 124 LEU A C 1
ATOM 981 O O . LEU A 1 124 ? 3.998 -1.345 15.211 1.00 95.44 124 LEU A O 1
ATOM 985 N N . GLU A 1 125 ? 2.291 -1.150 16.651 1.00 94.44 125 GLU A N 1
ATOM 986 C CA . GLU A 1 125 ? 2.949 -0.220 17.579 1.00 94.44 125 GLU A CA 1
ATOM 987 C C . GLU A 1 125 ? 4.249 -0.797 18.151 1.00 94.44 125 GLU A C 1
ATOM 989 O O . GLU A 1 125 ? 5.217 -0.067 18.342 1.00 94.44 125 GLU A O 1
ATOM 994 N N . ALA A 1 126 ? 4.309 -2.112 18.367 1.00 93.69 126 ALA A N 1
ATOM 995 C CA . ALA A 1 126 ? 5.512 -2.785 18.852 1.00 93.69 126 ALA A CA 1
ATOM 996 C C . ALA A 1 126 ? 6.658 -2.845 17.828 1.00 93.69 126 ALA A C 1
ATOM 998 O O . ALA A 1 126 ? 7.799 -3.118 18.200 1.00 93.69 126 ALA A O 1
ATOM 999 N N . CYS A 1 127 ? 6.365 -2.616 16.547 1.00 91.88 127 CYS A N 1
ATOM 1000 C CA . CYS A 1 127 ? 7.340 -2.655 15.457 1.00 91.88 127 CYS A CA 1
ATOM 1001 C C . CYS A 1 127 ? 7.929 -1.279 15.111 1.00 91.88 127 CYS A C 1
ATOM 1003 O O . CYS A 1 127 ? 8.893 -1.202 14.347 1.00 91.88 127 CYS A O 1
ATOM 1005 N N . VAL A 1 128 ? 7.346 -0.210 15.649 1.00 86.19 128 VAL A N 1
ATOM 1006 C CA . VAL A 1 128 ? 7.680 1.183 15.336 1.00 86.19 128 VAL A CA 1
ATOM 1007 C C . VAL A 1 128 ? 8.961 1.545 16.064 1.00 86.19 128 VAL A C 1
ATOM 1009 O O . VAL A 1 128 ? 9.060 1.400 17.282 1.00 86.19 128 VAL A O 1
ATOM 1012 N N . SER A 1 129 ? 9.955 1.980 15.298 1.00 78.81 129 SER A N 1
ATOM 1013 C CA . SER A 1 129 ? 11.302 2.251 15.819 1.00 78.81 129 SER A CA 1
ATOM 1014 C C . SER A 1 129 ? 11.744 3.680 15.530 1.00 78.81 129 SER A C 1
ATOM 1016 O O . SER A 1 129 ? 12.484 4.264 16.322 1.00 78.81 129 SER A O 1
ATOM 1018 N N . ASP A 1 130 ? 11.269 4.235 14.415 1.00 78.50 130 ASP A N 1
ATOM 1019 C CA . ASP A 1 130 ? 11.825 5.437 13.812 1.00 78.50 130 ASP A CA 1
ATOM 1020 C C . ASP A 1 130 ? 10.796 6.579 13.785 1.00 78.50 130 ASP A C 1
ATOM 1022 O O . ASP A 1 130 ? 9.591 6.329 13.705 1.00 78.50 130 ASP A O 1
ATOM 1026 N N . PRO A 1 131 ? 11.232 7.854 13.814 1.00 77.88 131 PRO A N 1
ATOM 1027 C CA . PRO A 1 131 ? 10.326 8.998 13.692 1.00 77.88 131 PRO A CA 1
ATOM 1028 C C . PRO A 1 131 ? 9.473 8.975 12.414 1.00 77.88 131 PRO A C 1
ATOM 1030 O O . PRO A 1 131 ? 8.340 9.454 12.430 1.00 77.88 131 PRO A O 1
ATOM 1033 N N . GLU A 1 132 ? 9.994 8.391 11.336 1.00 74.81 132 GLU A N 1
ATOM 1034 C CA . GLU A 1 132 ? 9.329 8.235 10.033 1.00 74.81 132 GLU A CA 1
ATOM 1035 C C . GLU A 1 132 ? 8.086 7.327 10.123 1.00 74.81 132 GLU A C 1
ATOM 1037 O O . GLU A 1 132 ? 7.082 7.565 9.456 1.00 74.81 132 GLU A O 1
ATOM 1042 N N . ASP A 1 133 ? 8.072 6.364 11.053 1.00 84.06 133 ASP A N 1
ATOM 1043 C CA . ASP A 1 133 ? 6.932 5.465 11.270 1.00 84.06 133 ASP A CA 1
ATOM 1044 C C . ASP A 1 133 ? 5.732 6.189 11.944 1.00 84.06 133 ASP A C 1
ATOM 1046 O O . ASP A 1 133 ? 4.647 5.615 12.087 1.00 84.06 133 ASP A O 1
ATOM 1050 N N . THR A 1 134 ? 5.882 7.454 12.369 1.00 87.44 134 THR A N 1
ATOM 1051 C CA . THR A 1 134 ? 4.836 8.208 13.093 1.00 87.44 134 THR A CA 1
ATOM 1052 C C . THR A 1 134 ? 3.536 8.299 12.294 1.00 87.44 134 THR A C 1
ATOM 1054 O O . THR A 1 134 ? 2.450 8.097 12.848 1.00 87.44 134 THR A O 1
ATOM 1057 N N . LEU A 1 135 ? 3.629 8.566 10.988 1.00 90.69 135 LEU A N 1
ATOM 1058 C CA . LEU A 1 135 ? 2.455 8.665 10.120 1.00 90.69 135 LEU A CA 1
ATOM 1059 C C . LEU A 1 135 ? 1.775 7.307 9.910 1.00 90.69 135 LEU A C 1
ATOM 1061 O O . LEU A 1 135 ? 0.546 7.263 9.812 1.00 90.69 135 LEU A O 1
ATOM 1065 N N . LEU A 1 136 ? 2.533 6.203 9.913 1.00 92.75 136 LEU A N 1
ATOM 1066 C CA . LEU A 1 136 ? 1.968 4.852 9.870 1.00 92.75 136 LEU A CA 1
ATOM 1067 C C . LEU A 1 136 ? 1.126 4.579 11.117 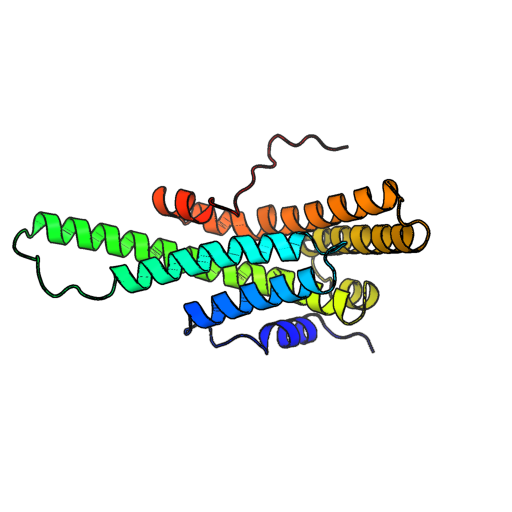1.00 92.75 136 LEU A C 1
ATOM 1069 O O . LEU A 1 136 ? -0.044 4.214 11.001 1.00 92.75 136 LEU A O 1
ATOM 1073 N N . VAL A 1 137 ? 1.685 4.802 12.310 1.00 94.38 137 VAL A N 1
ATOM 1074 C CA . VAL A 1 137 ? 0.969 4.573 13.577 1.00 94.38 137 VAL A CA 1
ATOM 1075 C C . VAL A 1 137 ? -0.270 5.448 13.673 1.00 94.38 137 VAL A C 1
ATOM 1077 O O . VAL A 1 137 ? -1.348 4.964 14.022 1.00 94.38 137 VAL A O 1
ATOM 1080 N N . GLN A 1 138 ? -0.135 6.732 13.335 1.00 95.44 138 GLN A N 1
ATOM 1081 C CA . GLN A 1 138 ? -1.255 7.664 13.334 1.00 95.44 138 GLN A CA 1
ATOM 1082 C C . GLN A 1 138 ? -2.343 7.214 12.353 1.00 95.44 138 GLN A C 1
ATOM 1084 O O . GLN A 1 138 ? -3.513 7.144 12.734 1.00 95.44 138 GLN A O 1
ATOM 1089 N N . GLY A 1 139 ? -1.962 6.863 11.122 1.00 97.19 139 GLY A N 1
ATOM 1090 C CA . GLY A 1 139 ? -2.884 6.444 10.074 1.00 97.19 139 GLY A CA 1
ATOM 1091 C C . GLY A 1 139 ? -3.657 5.180 10.439 1.00 97.19 139 GLY A C 1
ATOM 1092 O O . GLY A 1 139 ? -4.890 5.179 10.436 1.00 97.19 139 GLY A O 1
ATOM 1093 N N . PHE A 1 140 ? -2.953 4.120 10.840 1.00 98.00 140 PHE A N 1
ATOM 1094 C CA . PHE A 1 140 ? -3.593 2.879 11.280 1.00 98.00 140 PHE A CA 1
ATOM 1095 C C . PHE A 1 140 ? -4.405 3.062 12.566 1.00 98.00 140 PHE A C 1
ATOM 1097 O O . PHE A 1 140 ? -5.498 2.507 12.674 1.00 98.00 140 PHE A O 1
ATOM 1104 N N . GLY A 1 141 ? -3.947 3.895 13.504 1.00 98.12 141 GLY A N 1
ATOM 1105 C CA . GLY A 1 141 ? -4.686 4.209 14.725 1.00 98.12 141 GLY A CA 1
ATOM 1106 C C . GLY A 1 141 ? -6.008 4.933 14.454 1.00 98.12 141 GLY A C 1
ATOM 1107 O O . GLY A 1 141 ? -7.022 4.624 15.083 1.00 98.12 141 GLY A O 1
ATOM 1108 N N . MET A 1 142 ? -6.031 5.866 13.496 1.00 98.56 142 MET A N 1
ATOM 1109 C CA . MET A 1 142 ? -7.262 6.518 13.036 1.00 98.56 142 MET A CA 1
ATOM 1110 C C . MET A 1 142 ? -8.207 5.517 12.363 1.00 98.56 142 MET A C 1
ATOM 1112 O O . MET A 1 142 ? -9.386 5.466 12.716 1.00 98.56 142 MET A O 1
ATOM 1116 N N . ILE A 1 143 ? -7.688 4.663 11.472 1.00 98.50 143 ILE A N 1
ATOM 1117 C CA . ILE A 1 143 ? -8.468 3.599 10.820 1.00 98.50 143 ILE A CA 1
ATOM 1118 C C . ILE A 1 143 ? -9.084 2.657 11.862 1.00 98.50 143 ILE A C 1
ATOM 1120 O O . ILE A 1 143 ? -10.267 2.328 11.767 1.00 98.50 143 ILE A O 1
ATOM 1124 N N . ASP A 1 144 ? -8.319 2.247 12.874 1.00 98.31 144 ASP A N 1
ATOM 1125 C CA . ASP A 1 144 ? -8.781 1.316 13.902 1.00 98.31 144 ASP A CA 1
ATOM 1126 C C . ASP A 1 144 ? -9.888 1.914 14.778 1.00 98.31 144 ASP A C 1
ATOM 1128 O O . ASP A 1 144 ? -10.938 1.294 14.985 1.00 98.31 144 ASP A O 1
ATOM 1132 N N . ARG A 1 145 ? -9.708 3.166 15.220 1.00 98.31 145 ARG A N 1
ATOM 1133 C CA . ARG A 1 145 ? -10.727 3.910 15.975 1.00 98.31 145 ARG A CA 1
ATOM 1134 C C . ARG A 1 145 ? -11.986 4.130 15.145 1.00 98.31 145 ARG A C 1
ATOM 1136 O O . ARG A 1 145 ? -13.086 3.880 15.638 1.00 98.31 145 ARG A O 1
ATOM 1143 N N . GLY A 1 146 ? -11.833 4.544 13.888 1.00 98.12 146 GLY A N 1
ATOM 1144 C CA . GLY A 1 146 ? -12.955 4.749 12.978 1.00 98.12 146 GLY A CA 1
ATOM 1145 C C . GLY A 1 146 ? -13.733 3.455 12.735 1.00 98.12 146 GLY A C 1
ATOM 1146 O O . GLY A 1 146 ? -14.952 3.421 12.885 1.00 98.12 146 GLY A O 1
ATOM 1147 N N . ARG A 1 147 ? -13.027 2.338 12.519 1.00 97.06 147 ARG A N 1
ATOM 1148 C CA . ARG A 1 147 ? -13.624 0.998 12.426 1.00 97.06 147 ARG A CA 1
ATOM 1149 C C . ARG A 1 147 ? -14.389 0.619 13.694 1.00 97.06 147 ARG A C 1
ATOM 1151 O O . ARG A 1 147 ? -15.467 0.032 13.603 1.00 97.06 147 ARG A O 1
ATOM 1158 N N . ALA A 1 148 ? -13.851 0.918 14.875 1.00 97.19 148 ALA A N 1
ATOM 1159 C CA . ALA A 1 148 ? -14.522 0.640 16.142 1.00 97.19 148 ALA A CA 1
ATOM 1160 C C . ALA A 1 148 ? -15.812 1.461 16.316 1.00 97.19 148 ALA A C 1
ATOM 1162 O O . ALA A 1 148 ? -16.794 0.926 16.835 1.00 97.19 148 ALA A O 1
ATOM 1163 N N . LEU A 1 149 ? -15.834 2.716 15.854 1.00 97.88 149 LEU A N 1
ATOM 1164 C CA . LEU A 1 149 ? -17.040 3.549 15.822 1.00 97.88 149 LEU A CA 1
ATOM 1165 C C . LEU A 1 149 ? -18.076 2.998 14.838 1.00 97.88 149 LEU A C 1
ATOM 1167 O O . LEU A 1 149 ? -19.205 2.751 15.250 1.00 97.88 149 LEU A O 1
ATOM 1171 N N . CYS A 1 150 ? -17.678 2.683 13.600 1.00 96.19 150 CYS A N 1
ATOM 1172 C CA . CYS A 1 150 ? -18.576 2.114 12.589 1.00 96.19 150 CYS A CA 1
ATOM 1173 C C . CYS A 1 150 ? -19.180 0.759 13.004 1.00 96.19 150 CYS A C 1
ATOM 1175 O O . CYS A 1 150 ? -20.279 0.405 12.595 1.00 96.19 150 CYS A O 1
ATOM 1177 N N . ARG A 1 151 ? -18.482 -0.026 13.839 1.00 95.56 151 ARG A N 1
ATOM 1178 C CA . ARG A 1 151 ? -19.038 -1.265 14.417 1.00 95.56 151 ARG A CA 1
ATOM 1179 C C . ARG A 1 151 ? -20.141 -1.008 15.444 1.00 95.56 151 ARG A C 1
ATOM 1181 O O . ARG A 1 151 ? -20.977 -1.883 15.648 1.00 95.56 151 ARG A O 1
ATOM 1188 N N . ARG A 1 152 ? -20.097 0.128 16.146 1.00 95.69 152 ARG A N 1
ATOM 1189 C CA . ARG A 1 152 ? -21.112 0.522 17.139 1.00 95.69 152 ARG A CA 1
ATOM 1190 C C . ARG A 1 152 ? -22.302 1.205 16.476 1.00 95.69 152 ARG A C 1
ATOM 1192 O O . ARG A 1 152 ? -23.426 1.002 16.915 1.00 95.69 152 ARG A O 1
ATOM 1199 N N . ASP A 1 153 ? -22.028 1.990 15.443 1.00 94.94 153 ASP A N 1
ATOM 1200 C CA . ASP A 1 153 ? -23.002 2.722 14.647 1.00 94.94 153 ASP A CA 1
ATOM 1201 C C . ASP A 1 153 ? -22.555 2.712 13.180 1.00 94.94 153 ASP A C 1
ATOM 1203 O O . ASP A 1 153 ? -21.566 3.353 12.826 1.00 94.94 153 ASP A O 1
ATOM 1207 N N . ALA A 1 154 ? -23.265 1.960 12.337 1.00 91.38 154 ALA A N 1
ATOM 1208 C CA . ALA A 1 154 ? -22.898 1.766 10.936 1.00 91.38 154 ALA A CA 1
ATOM 1209 C C . ALA A 1 154 ? -22.910 3.075 10.127 1.00 91.38 154 ALA A C 1
ATOM 1211 O O . ALA A 1 154 ? -22.141 3.190 9.175 1.00 91.38 154 ALA A O 1
ATOM 1212 N N . ASP A 1 155 ? -23.709 4.061 10.548 1.00 93.38 155 ASP A N 1
ATOM 1213 C CA . ASP A 1 155 ? -23.847 5.366 9.892 1.00 93.38 155 ASP A CA 1
ATOM 1214 C C . ASP A 1 155 ? -22.985 6.451 10.568 1.00 93.38 155 ASP A C 1
ATOM 1216 O O . ASP A 1 155 ? -23.183 7.654 10.368 1.00 93.38 155 ASP A O 1
ATOM 1220 N N . SER A 1 156 ? -22.004 6.037 11.380 1.00 96.56 156 SER A N 1
ATOM 1221 C CA . SER A 1 156 ? -21.110 6.953 12.081 1.00 96.56 156 SER A CA 1
ATOM 1222 C C . SER A 1 156 ? -20.254 7.756 11.099 1.00 96.56 156 SER A C 1
ATOM 1224 O O . SER A 1 156 ? -19.209 7.298 10.633 1.00 96.56 156 SER A O 1
ATOM 1226 N N . GLN A 1 157 ? -20.660 9.003 10.857 1.00 96.94 157 GLN A N 1
ATOM 1227 C CA . GLN A 1 157 ? -19.898 9.964 10.051 1.00 96.94 157 GLN A CA 1
ATOM 1228 C C . GLN A 1 157 ? -18.495 10.203 10.622 1.00 96.94 157 GLN A C 1
ATOM 1230 O O . GLN A 1 157 ? -17.528 10.337 9.878 1.00 96.94 157 GLN A O 1
ATOM 1235 N N . GLU A 1 158 ? -18.374 10.214 11.953 1.00 97.19 158 GLU A N 1
ATOM 1236 C CA . GLU A 1 158 ? -17.085 10.319 12.639 1.00 97.19 158 GLU A CA 1
ATOM 1237 C C . GLU A 1 158 ? -16.185 9.118 12.330 1.00 97.19 158 GLU A C 1
ATOM 1239 O O . GLU A 1 158 ? -14.999 9.281 12.044 1.00 97.19 158 GLU A O 1
ATOM 1244 N N . GLY A 1 159 ? -16.753 7.908 12.362 1.00 98.00 159 GLY A N 1
ATOM 1245 C CA . GLY A 1 159 ? -16.023 6.687 12.046 1.00 98.00 159 GLY A CA 1
ATOM 1246 C C . GLY A 1 159 ? -15.520 6.672 10.604 1.00 98.00 159 GLY A C 1
ATOM 1247 O O . GLY A 1 159 ? -14.347 6.381 10.365 1.00 98.00 159 GLY A O 1
ATOM 1248 N N . GLU A 1 160 ? -16.376 7.057 9.654 1.00 97.62 160 GLU A N 1
ATOM 1249 C CA . GLU A 1 160 ? -15.998 7.171 8.245 1.00 97.62 160 GLU A CA 1
ATOM 1250 C C . GLU A 1 160 ? -14.916 8.239 8.025 1.00 97.62 160 GLU A C 1
ATOM 1252 O O . GLU A 1 160 ? -13.941 7.981 7.312 1.00 97.62 160 GLU A O 1
ATOM 1257 N N . ARG A 1 161 ? -15.036 9.405 8.675 1.00 98.12 161 ARG A N 1
ATOM 1258 C CA . ARG A 1 161 ? -14.034 10.474 8.593 1.00 98.12 161 ARG A CA 1
ATOM 1259 C C . ARG A 1 161 ? -12.667 10.003 9.083 1.00 98.12 161 ARG A C 1
ATOM 1261 O O . ARG A 1 161 ? -11.687 10.165 8.363 1.00 98.12 161 ARG A O 1
ATOM 1268 N N . LEU A 1 162 ? -12.603 9.375 10.258 1.00 98.44 162 LEU A N 1
ATOM 1269 C CA . LEU A 1 162 ? -11.347 8.862 10.815 1.00 98.44 162 LEU A CA 1
ATOM 1270 C C . LEU A 1 162 ? -10.703 7.806 9.915 1.00 98.44 162 LEU A C 1
ATOM 1272 O O . LEU A 1 162 ? -9.486 7.794 9.746 1.00 98.44 162 LEU A O 1
ATOM 1276 N N . ILE A 1 163 ? -11.504 6.935 9.298 1.00 98.25 163 ILE A N 1
ATOM 1277 C CA . ILE A 1 163 ? -10.985 5.977 8.321 1.00 98.25 163 ILE A CA 1
ATOM 1278 C C . ILE A 1 163 ? -10.350 6.714 7.137 1.00 98.25 163 ILE A C 1
ATOM 1280 O O . ILE A 1 163 ? -9.242 6.365 6.726 1.00 98.25 163 ILE A O 1
ATOM 1284 N N . TRP A 1 164 ? -11.024 7.714 6.569 1.00 97.75 164 TRP A N 1
ATOM 1285 C CA . TRP A 1 164 ? -10.486 8.483 5.447 1.00 97.75 164 TRP A CA 1
ATOM 1286 C C . TRP A 1 164 ? -9.206 9.232 5.811 1.00 97.75 164 TRP A C 1
ATOM 1288 O O . TRP A 1 164 ? -8.204 9.080 5.114 1.00 97.75 164 TRP A O 1
ATOM 1298 N N . GLU A 1 165 ? -9.212 9.975 6.916 1.00 97.69 165 GLU A N 1
ATOM 1299 C CA . GLU A 1 165 ? -8.041 10.705 7.412 1.00 97.69 165 GLU A CA 1
ATOM 1300 C C . GLU A 1 165 ? -6.868 9.762 7.682 1.00 97.69 165 GLU A C 1
ATOM 1302 O O . GLU A 1 165 ? -5.744 10.038 7.264 1.00 97.69 165 GLU A O 1
ATOM 1307 N N . GLY A 1 166 ? -7.134 8.596 8.271 1.00 97.69 166 GLY A N 1
ATOM 1308 C CA . GLY A 1 166 ? -6.101 7.601 8.514 1.00 97.69 166 GLY A CA 1
ATOM 1309 C C . GLY A 1 166 ? -5.462 7.075 7.227 1.00 97.69 166 GLY A C 1
ATOM 1310 O O . GLY A 1 166 ? -4.241 6.977 7.143 1.00 97.69 166 GLY A O 1
ATOM 1311 N N . ASN A 1 167 ? -6.251 6.814 6.180 1.00 97.50 167 ASN A N 1
ATOM 1312 C CA . ASN A 1 167 ? -5.705 6.422 4.874 1.00 97.50 167 ASN A CA 1
ATOM 1313 C C . ASN A 1 167 ? -4.940 7.565 4.184 1.00 97.50 167 ASN A C 1
ATOM 1315 O O . ASN A 1 167 ? -3.985 7.299 3.458 1.00 97.50 167 ASN A O 1
ATOM 1319 N N . ILE A 1 168 ? -5.321 8.824 4.421 1.00 93.50 168 ILE A N 1
ATOM 1320 C CA . ILE A 1 168 ? -4.568 9.994 3.946 1.00 93.50 168 ILE A CA 1
ATOM 1321 C C . ILE A 1 168 ? -3.220 10.098 4.672 1.00 93.50 168 ILE A C 1
ATOM 1323 O O . ILE A 1 168 ? -2.224 10.423 4.032 1.00 93.50 168 ILE A O 1
ATOM 1327 N N . CYS A 1 169 ? -3.144 9.782 5.968 1.00 93.56 169 CYS A N 1
ATOM 1328 C CA . CYS A 1 169 ? -1.866 9.696 6.683 1.00 93.56 169 CYS A CA 1
ATOM 1329 C C . CYS A 1 169 ? -0.938 8.640 6.066 1.00 93.56 169 CYS A C 1
ATOM 1331 O O . CYS A 1 169 ? 0.232 8.939 5.837 1.00 93.56 169 CYS A O 1
ATOM 1333 N N . LEU A 1 170 ? -1.461 7.452 5.734 1.00 93.94 170 LEU A N 1
ATOM 1334 C CA . LEU A 1 170 ? -0.678 6.413 5.048 1.00 93.94 170 LEU A CA 1
ATOM 1335 C C . LEU A 1 170 ? -0.182 6.891 3.677 1.00 93.94 170 LEU A C 1
ATOM 1337 O O . LEU A 1 170 ? 0.975 6.682 3.328 1.00 93.94 170 LEU A O 1
ATOM 1341 N N . LEU A 1 171 ? -1.037 7.594 2.932 1.00 90.62 171 LEU A N 1
ATOM 1342 C CA . LEU A 1 171 ? -0.666 8.177 1.645 1.00 90.62 171 LEU A CA 1
ATOM 1343 C C . LEU A 1 171 ? 0.422 9.245 1.787 1.00 90.62 171 LEU A C 1
ATOM 1345 O O . LEU A 1 171 ? 1.328 9.307 0.972 1.00 90.62 171 LEU A O 1
ATOM 1349 N N . ARG A 1 172 ? 0.362 10.088 2.821 1.00 87.19 172 ARG A N 1
ATOM 1350 C CA . ARG A 1 172 ? 1.390 11.110 3.061 1.00 87.19 172 ARG A CA 1
ATOM 1351 C C . ARG A 1 172 ? 2.742 10.502 3.400 1.00 87.19 172 ARG A C 1
ATOM 1353 O O . ARG A 1 172 ? 3.736 10.996 2.889 1.00 87.19 172 ARG A O 1
ATOM 1360 N N . HIS A 1 173 ? 2.763 9.449 4.213 1.00 88.06 173 HIS A N 1
ATOM 1361 C CA . HIS A 1 173 ? 3.988 8.706 4.496 1.00 88.06 173 HIS A CA 1
ATOM 1362 C C . HIS A 1 173 ? 4.628 8.193 3.198 1.00 88.06 173 HIS A C 1
ATOM 1364 O O . HIS A 1 173 ? 5.782 8.486 2.915 1.00 88.06 173 HIS A O 1
ATOM 1370 N N . GLU A 1 174 ? 3.836 7.551 2.334 1.00 84.69 174 GLU A N 1
ATOM 1371 C CA . GLU A 1 174 ? 4.309 7.095 1.022 1.00 84.69 174 GLU A CA 1
ATOM 1372 C C . GLU A 1 174 ? 4.865 8.248 0.161 1.00 84.69 174 GLU A C 1
ATOM 1374 O O . GLU A 1 174 ? 5.928 8.127 -0.446 1.00 84.69 174 GLU A O 1
ATOM 1379 N N . GLN A 1 175 ? 4.152 9.376 0.097 1.00 79.12 175 GLN A N 1
ATOM 1380 C CA . GLN A 1 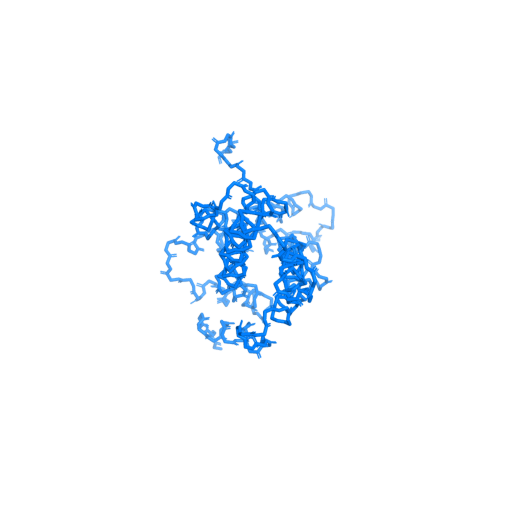175 ? 4.474 10.482 -0.812 1.00 79.12 175 GLN A CA 1
ATOM 1381 C C . GLN A 1 175 ? 5.707 11.268 -0.362 1.00 79.12 175 GLN A C 1
ATOM 1383 O O . GLN A 1 175 ? 6.572 11.575 -1.180 1.00 79.12 175 GLN A O 1
ATOM 1388 N N . VAL A 1 176 ? 5.796 11.568 0.935 1.00 70.25 176 VAL A N 1
ATOM 1389 C CA . VAL A 1 176 ? 6.878 12.377 1.507 1.00 70.25 176 VAL A CA 1
ATOM 1390 C C . VAL A 1 176 ? 8.151 11.553 1.672 1.00 70.25 176 VAL A C 1
ATOM 1392 O O . VAL A 1 176 ? 9.226 12.033 1.312 1.00 70.25 176 VAL A O 1
ATOM 1395 N N . ASP A 1 177 ? 8.035 10.320 2.166 1.00 66.88 177 ASP A N 1
ATOM 1396 C CA . ASP A 1 177 ? 9.201 9.566 2.634 1.00 66.88 177 ASP A CA 1
ATOM 1397 C C . ASP A 1 177 ? 9.732 8.584 1.575 1.00 66.88 177 ASP A C 1
ATOM 1399 O O . ASP A 1 177 ? 10.919 8.253 1.577 1.00 66.88 177 ASP A O 1
ATOM 1403 N N . VAL A 1 178 ? 8.889 8.145 0.628 1.00 67.88 178 VAL A N 1
ATOM 1404 C CA . VAL A 1 178 ? 9.245 7.057 -0.304 1.00 67.88 178 VAL A CA 1
ATOM 1405 C C . VAL A 1 178 ? 9.260 7.491 -1.768 1.00 67.88 178 VAL A C 1
ATOM 1407 O O . VAL A 1 178 ? 10.202 7.159 -2.491 1.00 67.88 178 VAL A O 1
ATOM 1410 N N . LEU A 1 179 ? 8.234 8.207 -2.235 1.00 71.06 179 LEU A N 1
ATOM 1411 C CA . LEU A 1 179 ? 8.033 8.462 -3.666 1.00 71.06 179 LEU A CA 1
ATOM 1412 C C . LEU A 1 179 ? 8.845 9.627 -4.232 1.00 71.06 179 LEU A C 1
ATOM 1414 O O . LEU A 1 179 ? 9.331 9.525 -5.362 1.00 71.06 179 LEU A O 1
ATOM 1418 N N . GLN A 1 180 ? 9.030 10.709 -3.475 1.00 71.06 180 GLN A N 1
ATOM 1419 C CA . GLN A 1 180 ? 9.697 11.914 -3.979 1.00 71.06 180 GLN A CA 1
ATOM 1420 C C . GLN A 1 180 ? 11.107 11.648 -4.556 1.00 71.06 180 GLN A C 1
ATOM 1422 O O . GLN A 1 180 ? 11.369 12.076 -5.684 1.00 71.06 180 GLN A O 1
ATOM 1427 N N . PRO A 1 181 ? 11.987 10.862 -3.896 1.00 75.44 181 PRO A N 1
ATOM 1428 C CA . PRO A 1 181 ? 13.310 10.560 -4.444 1.00 75.44 181 PRO A CA 1
ATOM 1429 C C . PRO A 1 181 ? 13.262 9.803 -5.778 1.00 75.44 181 PRO A C 1
ATOM 1431 O O . PRO A 1 181 ? 14.167 9.938 -6.598 1.00 75.44 181 PRO A O 1
ATOM 1434 N N . ILE A 1 182 ? 12.219 8.997 -6.010 1.00 72.44 182 ILE A N 1
ATOM 1435 C CA . ILE A 1 182 ? 12.048 8.253 -7.264 1.00 72.44 182 ILE A CA 1
ATOM 1436 C C . ILE A 1 182 ? 11.673 9.218 -8.387 1.00 72.44 182 ILE A C 1
ATOM 1438 O O . ILE A 1 182 ? 12.286 9.167 -9.451 1.00 72.44 182 ILE A O 1
ATOM 1442 N N . PHE A 1 183 ? 10.720 10.125 -8.151 1.00 73.50 183 PHE A N 1
ATOM 1443 C CA . PHE A 1 183 ? 10.302 11.117 -9.146 1.00 73.50 183 PHE A CA 1
ATOM 1444 C C . PHE A 1 183 ? 11.438 12.056 -9.568 1.00 73.50 183 PHE A C 1
ATOM 1446 O O . PHE A 1 183 ? 11.543 12.397 -10.752 1.00 73.50 183 PHE A O 1
ATOM 1453 N N . ASP A 1 184 ? 12.330 12.404 -8.640 1.00 79.06 184 ASP A N 1
ATOM 1454 C CA . ASP A 1 184 ? 13.501 13.243 -8.915 1.00 79.06 184 ASP A CA 1
ATOM 1455 C C . ASP A 1 184 ? 14.512 12.567 -9.861 1.00 79.06 184 ASP A C 1
ATOM 1457 O O . ASP A 1 184 ? 15.239 13.248 -10.588 1.00 79.06 184 ASP A O 1
ATOM 1461 N N . MET A 1 185 ? 14.542 11.229 -9.897 1.00 78.31 185 MET A N 1
ATOM 1462 C CA . MET A 1 185 ? 15.429 10.448 -10.769 1.00 78.31 185 MET A CA 1
ATOM 1463 C C . MET A 1 185 ? 14.848 10.168 -12.162 1.00 78.31 185 MET A C 1
ATOM 1465 O O . MET A 1 185 ? 15.594 9.750 -13.048 1.00 78.31 185 MET A O 1
ATOM 1469 N N . LEU A 1 186 ? 13.544 10.374 -12.369 1.00 78.25 186 LEU A N 1
ATOM 1470 C CA . LEU A 1 186 ? 12.871 10.064 -13.633 1.00 78.25 186 LEU A CA 1
ATOM 1471 C C . LEU A 1 186 ? 13.067 11.165 -14.682 1.00 78.25 186 LEU A C 1
ATOM 1473 O O . LEU A 1 186 ? 13.087 12.363 -14.378 1.00 78.25 186 LEU A O 1
ATOM 1477 N N . SER A 1 187 ? 13.125 10.773 -15.957 1.00 77.56 187 SER A N 1
ATOM 1478 C CA . SER A 1 187 ? 13.002 11.723 -17.065 1.00 77.56 187 SER A CA 1
ATOM 1479 C C . SER A 1 187 ? 11.615 12.387 -17.080 1.00 77.56 187 SER A C 1
ATOM 1481 O O . SER A 1 187 ? 10.686 11.955 -16.400 1.00 77.56 187 SER A O 1
ATOM 1483 N N . VAL A 1 188 ? 11.423 13.433 -17.893 1.00 74.31 188 VAL A N 1
ATOM 1484 C CA . VAL A 1 188 ? 10.100 14.075 -18.048 1.00 74.31 188 VAL A CA 1
ATOM 1485 C C . VAL A 1 188 ? 9.035 13.067 -18.507 1.00 74.31 188 VAL A C 1
ATOM 1487 O O . VAL A 1 188 ? 7.923 13.076 -17.985 1.00 74.31 188 VAL A O 1
ATOM 1490 N N . GLY A 1 189 ? 9.373 12.181 -19.451 1.00 67.00 189 GLY A N 1
ATOM 1491 C CA . GLY A 1 189 ? 8.456 11.141 -19.931 1.00 67.00 189 GLY A CA 1
ATOM 1492 C C . GLY A 1 189 ? 8.202 10.054 -18.883 1.00 67.00 189 GLY A C 1
ATOM 1493 O O . GLY A 1 189 ? 7.061 9.619 -18.705 1.00 67.00 189 GLY A O 1
ATOM 1494 N N . GLY A 1 190 ? 9.244 9.676 -18.138 1.00 70.88 190 GLY A N 1
ATOM 1495 C CA . GLY A 1 190 ? 9.152 8.751 -17.010 1.00 70.88 190 GLY A CA 1
ATOM 1496 C C . GLY A 1 190 ? 8.259 9.285 -15.896 1.00 70.88 190 GLY A C 1
ATOM 1497 O O . GLY A 1 190 ? 7.380 8.564 -15.433 1.00 70.88 190 GLY A O 1
ATOM 1498 N N . ARG A 1 191 ? 8.400 10.568 -15.532 1.00 71.94 191 ARG A N 1
ATOM 1499 C CA . ARG A 1 191 ? 7.538 11.233 -14.545 1.00 71.94 191 ARG A CA 1
ATOM 1500 C C . ARG A 1 191 ? 6.084 11.236 -14.972 1.00 71.94 191 ARG A C 1
ATOM 1502 O O . ARG A 1 191 ? 5.256 10.845 -14.172 1.00 71.94 191 ARG A O 1
ATOM 1509 N N . ILE A 1 192 ? 5.774 11.599 -16.221 1.00 67.44 192 ILE A N 1
ATOM 1510 C CA . ILE A 1 192 ? 4.393 11.543 -16.735 1.00 67.44 192 ILE A CA 1
ATOM 1511 C C . ILE A 1 192 ? 3.838 10.120 -16.608 1.00 67.44 192 ILE A C 1
ATOM 1513 O O . ILE A 1 192 ? 2.712 9.929 -16.170 1.00 67.44 192 ILE A O 1
ATOM 1517 N N . THR A 1 193 ? 4.630 9.110 -16.962 1.00 65.12 193 THR A N 1
ATOM 1518 C CA . THR A 1 193 ? 4.197 7.708 -16.895 1.00 65.12 193 THR A CA 1
ATOM 1519 C C . THR A 1 193 ? 3.976 7.242 -15.455 1.00 65.12 193 THR A C 1
ATOM 1521 O O . THR A 1 193 ? 2.993 6.562 -15.178 1.00 65.12 193 THR A O 1
ATOM 1524 N N . ALA A 1 194 ? 4.870 7.614 -14.539 1.00 67.19 194 ALA A N 1
ATOM 1525 C CA . ALA A 1 194 ? 4.779 7.264 -13.128 1.00 67.19 194 ALA A CA 1
ATOM 1526 C C . ALA A 1 194 ? 3.648 8.020 -12.420 1.00 67.19 194 ALA A C 1
ATOM 1528 O O . ALA A 1 194 ? 2.922 7.420 -11.640 1.00 67.19 194 ALA A O 1
ATOM 1529 N N . SER A 1 195 ? 3.449 9.301 -12.733 1.00 64.25 195 SER A N 1
ATOM 1530 C CA . SER A 1 195 ? 2.448 10.161 -12.098 1.00 64.25 195 SER A CA 1
ATOM 1531 C C . SER A 1 195 ? 1.012 9.805 -12.474 1.00 64.25 195 SER A C 1
ATOM 1533 O O . SER A 1 195 ? 0.082 10.155 -11.743 1.00 64.25 195 SER A O 1
ATOM 1535 N N . PHE A 1 196 ? 0.815 9.033 -13.551 1.00 55.12 196 PHE A N 1
ATOM 1536 C CA . PHE A 1 196 ? -0.449 8.375 -13.884 1.00 55.12 196 PHE A CA 1
ATOM 1537 C C . PHE A 1 196 ? -0.831 7.329 -12.815 1.00 55.12 196 PHE A C 1
ATOM 1539 O O . PHE A 1 196 ? -0.697 6.120 -12.992 1.00 55.12 196 PHE A O 1
ATOM 1546 N N . GLY A 1 197 ? -1.371 7.816 -11.695 1.00 55.28 197 GLY A N 1
ATOM 1547 C CA . GLY A 1 197 ? -1.959 7.017 -10.620 1.00 55.28 197 GLY A CA 1
ATOM 1548 C C . GLY A 1 197 ? -1.240 7.078 -9.273 1.00 55.28 197 GLY A C 1
ATOM 1549 O O . GLY A 1 197 ? -1.724 6.420 -8.355 1.00 55.28 197 GLY A O 1
ATOM 1550 N N . SER A 1 198 ? -0.137 7.827 -9.134 1.00 61.16 198 SER A N 1
ATOM 1551 C CA . SER A 1 198 ? 0.651 7.825 -7.891 1.00 61.16 198 SER A CA 1
ATOM 1552 C C . SER A 1 198 ? 1.287 9.149 -7.457 1.00 61.16 198 SER A C 1
ATOM 1554 O O . SER A 1 198 ? 1.815 9.163 -6.360 1.00 61.16 198 SER A O 1
ATOM 1556 N N . GLU A 1 199 ? 1.263 10.250 -8.215 1.00 60.72 199 GLU A N 1
ATOM 1557 C CA . GLU A 1 199 ? 1.851 11.527 -7.747 1.00 60.72 199 GLU A CA 1
ATOM 1558 C C . GLU A 1 199 ? 0.766 12.461 -7.195 1.00 60.72 199 GLU A C 1
ATOM 1560 O O . GLU A 1 199 ? -0.240 12.709 -7.867 1.00 60.72 199 GLU A O 1
ATOM 1565 N N . LEU A 1 200 ? 0.964 12.990 -5.981 1.00 57.66 200 LEU A N 1
ATOM 1566 C CA . LEU A 1 200 ? 0.082 13.983 -5.363 1.00 57.66 200 LEU A CA 1
ATOM 1567 C C . LEU A 1 200 ? 0.886 15.128 -4.738 1.00 57.66 200 LEU A C 1
ATOM 1569 O O . LEU A 1 200 ? 1.780 14.906 -3.929 1.00 57.66 200 LEU A O 1
ATOM 1573 N N . ASP A 1 201 ? 0.508 16.366 -5.058 1.00 57.03 201 ASP A N 1
ATOM 1574 C CA . ASP A 1 201 ? 1.096 17.566 -4.459 1.00 57.03 201 ASP A CA 1
ATOM 1575 C C . ASP A 1 201 ? 0.326 17.985 -3.193 1.00 57.03 201 ASP A C 1
ATOM 1577 O O . ASP A 1 201 ? -0.860 18.325 -3.246 1.00 57.03 201 ASP A O 1
ATOM 1581 N N . PHE A 1 202 ? 1.011 17.984 -2.045 1.00 58.44 202 PHE A N 1
ATOM 1582 C CA . PHE A 1 202 ? 0.463 18.435 -0.758 1.00 58.44 202 PHE A CA 1
ATOM 1583 C C . PHE A 1 202 ? 0.888 19.859 -0.368 1.00 58.44 202 PHE A C 1
ATOM 1585 O O . PHE A 1 202 ? 0.476 20.342 0.687 1.00 58.44 202 PHE A O 1
ATOM 1592 N N . SER A 1 203 ? 1.676 20.561 -1.186 1.00 53.72 203 SER A N 1
ATOM 1593 C CA . SER A 1 203 ? 2.271 21.863 -0.845 1.00 53.72 203 SER A CA 1
ATOM 1594 C C . SER A 1 203 ? 1.255 22.995 -0.607 1.00 53.72 203 SER A C 1
ATOM 1596 O O . SER A 1 203 ? 1.578 23.983 0.051 1.00 53.72 203 SER A O 1
ATOM 1598 N N . GLY A 1 204 ? 0.011 22.846 -1.076 1.00 41.25 204 GLY A N 1
ATOM 1599 C CA . GLY A 1 204 ? -1.094 23.791 -0.848 1.00 41.25 204 GLY A CA 1
ATOM 1600 C C . GLY A 1 204 ? -2.118 23.359 0.210 1.00 41.25 204 GLY A C 1
ATOM 1601 O O . GLY A 1 204 ? -3.114 24.051 0.426 1.00 41.25 204 GLY A O 1
ATOM 1602 N N . ALA A 1 205 ? -1.921 22.207 0.849 1.00 41.50 205 ALA A N 1
ATOM 1603 C CA . ALA A 1 205 ? -2.907 21.605 1.731 1.00 41.50 205 ALA A CA 1
ATOM 1604 C C . ALA A 1 205 ? -2.829 22.191 3.154 1.00 41.50 205 ALA A C 1
ATOM 1606 O O . ALA A 1 205 ? -2.187 21.626 4.038 1.00 41.50 205 ALA A O 1
ATOM 1607 N N . LEU A 1 206 ? -3.500 23.324 3.388 1.00 34.84 206 LEU A N 1
ATOM 1608 C CA . LEU A 1 206 ? -3.765 23.812 4.745 1.00 34.84 206 LEU A CA 1
ATOM 1609 C C . LEU A 1 206 ? -4.706 22.834 5.454 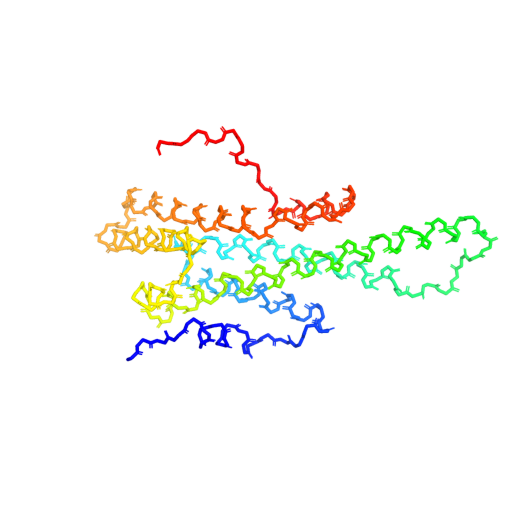1.00 34.84 206 LEU A C 1
ATOM 1611 O O . LEU A 1 206 ? -5.863 22.691 5.060 1.00 34.84 206 LEU A O 1
ATOM 1615 N N . PHE A 1 207 ? -4.223 22.195 6.514 1.00 46.06 207 PHE A N 1
ATOM 1616 C CA . PHE A 1 207 ? -5.058 21.418 7.421 1.00 46.06 207 PHE A CA 1
ATOM 1617 C C . PHE A 1 207 ? -4.751 21.798 8.880 1.00 46.06 207 PHE A C 1
ATOM 1619 O O . PHE A 1 207 ? -3.618 22.197 9.158 1.00 46.06 207 PHE A O 1
ATOM 1626 N N . PRO A 1 208 ? -5.776 21.767 9.754 1.00 43.09 208 PRO A N 1
ATOM 1627 C CA . PRO A 1 208 ? -5.714 22.242 11.138 1.00 43.09 208 PRO A CA 1
ATOM 1628 C C . PRO A 1 208 ? -4.773 21.437 12.039 1.00 43.09 208 PRO A C 1
ATOM 1630 O O . PRO A 1 208 ? -4.519 20.248 11.737 1.00 43.09 208 PRO A O 1
#

Secondary structure (DSSP, 8-state):
-PPPHHHHHHHHHTTSPPTT-HHHHHHHHHHHHHHHHHHSTTT-HHHHHHHHHHHHHHHHHHHHHHHHS--SS--S-HHHHHHHHHHHHHHHHHHHHHHHHHHHHHHHHHHHHHHHHHHHHHHHHTT--SGGGHHHHHHHHHHHHHHHHHHH-TT-HHHHHHHHHHHHHHHHHIIIIIIHHHHHHS-HHHHHHHHTTT----TT----

Sequence (208 aa):
MLQTREAWRQTAESVLPPEERYLDRNRMITARYAGWYLENPGTLKWAGMAAFASRQVGLAIMAADLMTTPERDGADNPLLALHRFGADWLMCADFEQIRRGNNNIYRDIAWAHAAYVGGGMAELEACVSDPEDTLLVQGFGMIDRGRALCRRDADSQEGERLIWEGNICLLRHEQVDVLQPIFDMLSVGGRITASFGSELDFSGALFP

Foldseek 3Di:
DFDALVVLLCVLCVQADDLVVLLRRLVVLLVLLVVLCVVPVLFSVLSVLLSVLSVLLNVLVVVLVVLPPDDPDDCPDPVVVVVSVVVNVQSVQLNVLLSVLNVQLCSVCVSLSSQCVVPRLVNNVNHDDDPLCVLVSQLSVLSVVLVVVCVVPVPPPSSSVSSVVSSVSSLCSSAVPRCPVSLVSHDPVSNVSSVVRRHDDCPPPDDD

Organism: NCBI:txid274539

Radius of gyration: 19.75 Å; chains: 1; bounding box: 46×38×65 Å

InterPro domains:
  IPR019658 Protein of unknown function DUF2515 [PF10720] (22-205)